Protein AF-U2E607-F1 (afdb_monomer)

InterPro domains:
  IPR004360 Glyoxalase/fosfomycin resistance/dioxygenase domain [PF00903] (6-111)
  IPR007362 Protein of unknown function DUF429 [PF04250] (130-341)
  IPR029068 Glyoxalase/Bleomycin resistance protein/Dihydroxybiphenyl dioxygenase [G3DSA:3.10.180.10] (4-124)
  IPR029068 Glyoxalase/Bleomycin resistance protein/Dihydroxybiphenyl dioxygenase [SSF54593] (1-116)
  IPR037523 Vicinal oxygen chelate (VOC), core domain [PS51819] (5-114)

Organism: NCBI:txid1033802

Mean predicted aligned error: 8.92 Å

Sequence (353 aa):
MSIRQISAVTLFVTDMARSCAFYQGLGFELKFGGEDAGFSSFYAGESFVNLSAGDKARPGGGLTIFHVDDVDAQHARALAAGLKPDFAPADAPWDERYFHIRDPDGYTLSFATPLAEYRRHKRRLRECIGIDGCPGGWVAVSHEGAFVERDLSALLNRLAPAVVAIDMPIGLADEQQTRACDHAARQLLAGRRATSVFPTPVRAALLGRNHSEASAINAEYCGKRLSAQTYNLLPKIRELDDLLRRSAYWQARLHETHPEVSFAAMNAGEALTDPKHSATGHARRRELIAAHFGRDAFANARTLVSRQQANDDDIADAFACLFTAERIANDEHVTLPDAPEYDSEDLPMRIVY

Solvent-accessible surface area (backbone atoms only — not comparable to full-atom values): 18679 Å² total; per-residue (Å²): 141,79,92,86,75,76,63,63,50,80,45,47,28,69,45,39,45,66,44,47,52,50,45,43,39,67,66,41,49,80,74,44,69,47,48,90,36,66,46,28,34,24,53,51,84,97,25,32,47,30,42,34,53,41,100,65,46,72,51,86,70,81,80,47,76,43,83,42,97,48,43,63,62,51,50,51,41,25,49,75,58,71,48,69,60,77,50,78,70,43,77,44,99,82,48,28,32,30,35,40,31,58,48,100,55,52,44,54,37,34,40,27,29,68,30,70,66,55,49,49,50,56,49,50,48,58,28,17,27,1,27,20,72,30,84,41,27,34,33,38,27,40,84,90,40,38,50,74,29,66,44,67,68,59,43,47,66,74,65,62,56,69,30,33,14,27,57,49,83,38,44,44,38,71,51,50,41,74,50,68,16,58,52,46,51,25,62,69,42,30,84,87,48,25,71,71,64,67,77,52,66,22,49,68,24,64,72,38,92,46,65,70,52,17,20,48,45,24,25,71,52,47,74,43,70,62,49,73,70,59,50,71,41,38,69,57,41,47,53,53,49,57,50,39,75,74,25,72,75,46,54,77,29,57,38,24,27,46,38,67,59,24,48,7,52,74,50,81,63,44,50,72,85,56,54,74,88,38,75,67,21,46,49,52,53,49,50,51,48,20,71,74,69,34,83,56,42,67,60,55,28,51,76,65,44,53,72,77,38,34,52,73,62,37,53,51,38,3,45,25,14,25,53,26,14,39,26,53,71,66,74,68,45,46,52,25,41,84,77,58,52,62,30,95,77,73,31,58,29,37,35,39,56

Radius of gyration: 27.82 Å; Cα contacts (8 Å, |Δi|>4): 696; chains: 1; bounding box: 70×34×72 Å

Secondary structure (DSSP, 8-state):
-------EEEEEES-HHHHHHHHHHTTPPEEE--TT-SEEEEEETTEEEEEEE-S-----S--EEEE-S-HHHHHHHHHHTT--BSS--EE-TTSEEEEEEE-TT--EEEEEEE-HHHHHHHHHHHTEEEEEEETTEEEEEETTEEEEESSHHHHHHHH--SEEEESS--S--SS-SS-HHHHHHHHHH-TTTGGGSPPPPPGGGGG-SSHHHHHHHHHHHHS-PPPHHHHHHHHHHHHHHHHHHH-HHHHTTEEE--HHHHHHHHTTTPPP-S-TTSHHHHHHHHHHHHHHH-TTHHHHHHHHS-TTT--HHHHHHHHHHHHHHHHHHTT---EEEEEEEE-TTS-EEEEE-

Nearest PDB structures (foldseek):
  2i7r-assembly1_B  TM=8.400E-01  e=3.696E-08  Streptococcus pneumoniae
  3itw-assembly1_A-2  TM=7.874E-01  e=7.557E-08  Micromonospora sp. ML1
  4hc5-assembly2_C  TM=8.012E-01  e=2.345E-07  Sphaerobacter thermophilus DSM 20745
  3itw-assembly1_B-2  TM=7.511E-01  e=2.397E-06  Micromonospora sp. ML1
  2pjs-assembly1_B  TM=6.107E-01  e=4.447E-05  Agrobacterium fabrum str. C58

pLDDT: mean 93.57, std 6.72, range [49.5, 98.81]

Structure (mmCIF, N/CA/C/O backbone):
data_AF-U2E607-F1
#
_entry.id   AF-U2E607-F1
#
loop_
_atom_site.group_PDB
_atom_site.id
_atom_site.type_symbol
_atom_site.label_atom_id
_atom_site.label_alt_id
_atom_site.label_comp_id
_atom_site.label_asym_id
_atom_site.label_entity_id
_atom_site.label_seq_id
_atom_site.pdbx_PDB_ins_code
_atom_site.Cartn_x
_atom_site.Cartn_y
_atom_site.Cartn_z
_atom_site.occupancy
_atom_site.B_iso_or_equiv
_atom_site.auth_seq_id
_atom_site.auth_comp_id
_atom_site.auth_asym_id
_atom_site.auth_atom_id
_atom_site.pdbx_PDB_model_num
ATOM 1 N N . MET A 1 1 ? 26.824 13.895 -1.711 1.00 49.50 1 MET A N 1
ATOM 2 C CA . MET A 1 1 ? 26.552 13.831 -3.164 1.00 49.50 1 MET A CA 1
ATOM 3 C C . MET A 1 1 ? 25.874 12.500 -3.434 1.00 49.50 1 MET A C 1
ATOM 5 O O . MET A 1 1 ? 26.400 11.498 -2.971 1.00 49.50 1 MET A O 1
ATOM 9 N N . SER A 1 2 ? 24.705 12.484 -4.080 1.00 74.62 2 SER A N 1
ATOM 10 C CA . SER A 1 2 ? 23.986 11.248 -4.425 1.00 74.62 2 SER A CA 1
ATOM 11 C C . SER A 1 2 ? 24.008 11.022 -5.934 1.00 74.62 2 SER A C 1
ATOM 13 O O . SER A 1 2 ? 23.842 11.961 -6.714 1.00 74.62 2 SER A O 1
ATOM 15 N N . ILE A 1 3 ? 24.228 9.772 -6.338 1.00 79.00 3 ILE A N 1
ATOM 16 C CA . ILE A 1 3 ? 24.013 9.325 -7.716 1.00 79.00 3 ILE A CA 1
ATOM 17 C C . ILE A 1 3 ? 22.503 9.363 -7.964 1.00 79.00 3 ILE A C 1
ATOM 19 O O . ILE A 1 3 ? 21.743 8.870 -7.134 1.00 79.00 3 ILE A O 1
ATOM 23 N N . ARG A 1 4 ? 22.066 9.982 -9.066 1.00 80.00 4 ARG A N 1
ATOM 24 C CA . ARG A 1 4 ? 20.634 10.174 -9.361 1.00 80.00 4 ARG A CA 1
ATOM 25 C C . ARG A 1 4 ? 20.106 9.252 -10.452 1.00 80.00 4 ARG A C 1
ATOM 27 O O . ARG A 1 4 ? 18.967 8.824 -10.361 1.00 80.00 4 ARG A O 1
ATOM 34 N N . GLN A 1 5 ? 20.915 8.983 -11.476 1.00 90.00 5 GLN A N 1
ATOM 35 C CA . GLN A 1 5 ? 20.512 8.210 -12.650 1.00 90.00 5 GLN A CA 1
ATOM 36 C C . GLN A 1 5 ? 21.715 7.839 -13.523 1.00 90.00 5 GLN A C 1
ATOM 38 O O . GLN A 1 5 ? 22.803 8.402 -13.368 1.00 90.00 5 GLN A O 1
ATOM 43 N N . ILE A 1 6 ? 21.487 6.942 -14.483 1.00 91.69 6 ILE A N 1
ATOM 44 C CA . ILE A 1 6 ? 22.402 6.683 -15.598 1.00 91.69 6 ILE A CA 1
ATOM 45 C C . ILE A 1 6 ? 22.135 7.733 -16.681 1.00 91.69 6 ILE A C 1
ATOM 47 O O . ILE A 1 6 ? 21.066 7.761 -17.283 1.00 91.69 6 ILE A O 1
ATOM 51 N N . SER A 1 7 ? 23.109 8.606 -16.944 1.00 94.25 7 SER A N 1
ATOM 52 C CA . SER A 1 7 ? 22.963 9.618 -17.999 1.00 94.25 7 SER A CA 1
ATOM 53 C C . SER A 1 7 ? 23.149 9.031 -19.398 1.00 94.25 7 SER A C 1
ATOM 55 O O . SER A 1 7 ? 22.443 9.428 -20.322 1.00 94.25 7 SER A O 1
ATOM 57 N N . ALA A 1 8 ? 24.102 8.117 -19.568 1.00 95.44 8 ALA A N 1
ATOM 58 C CA . ALA A 1 8 ? 24.375 7.502 -20.855 1.00 95.44 8 ALA A CA 1
ATOM 59 C C . ALA A 1 8 ? 25.095 6.161 -20.704 1.00 95.44 8 ALA A C 1
ATOM 61 O O . ALA A 1 8 ? 25.817 5.942 -19.728 1.00 95.44 8 ALA A O 1
ATOM 62 N N . VAL A 1 9 ? 24.949 5.315 -21.721 1.00 94.50 9 VAL A N 1
ATOM 63 C CA . VAL A 1 9 ? 25.834 4.177 -21.983 1.00 94.50 9 VAL A CA 1
ATOM 64 C C . VAL A 1 9 ? 26.699 4.509 -23.196 1.00 94.50 9 VAL A C 1
ATOM 66 O O . VAL A 1 9 ? 26.197 5.069 -24.166 1.00 94.50 9 VAL A O 1
ATOM 69 N N . THR A 1 10 ? 27.994 4.193 -23.149 1.00 94.88 10 THR A N 1
ATOM 70 C CA . THR A 1 10 ? 28.911 4.431 -24.275 1.00 94.88 10 THR A CA 1
ATOM 71 C C . THR A 1 10 ? 29.458 3.111 -24.797 1.00 94.88 10 THR A C 1
ATOM 73 O O . THR A 1 10 ? 30.061 2.347 -24.042 1.00 94.88 10 THR A O 1
ATOM 76 N N . LEU A 1 11 ? 29.261 2.870 -26.091 1.00 94.81 11 LEU A N 1
ATOM 77 C CA . LEU A 1 11 ? 29.663 1.670 -26.815 1.00 94.81 11 LEU A CA 1
ATOM 78 C C . LEU A 1 11 ? 30.801 2.023 -27.778 1.00 94.81 11 LEU A C 1
ATOM 80 O O . LEU A 1 11 ? 30.735 3.021 -28.498 1.00 94.81 11 LEU A O 1
ATOM 84 N N . PHE A 1 12 ? 31.872 1.230 -27.755 1.00 94.44 12 PHE A N 1
ATOM 85 C CA . PHE A 1 12 ? 33.037 1.448 -28.610 1.00 94.44 12 PHE A CA 1
ATOM 86 C C . PHE A 1 12 ? 32.873 0.646 -29.892 1.00 94.44 12 PHE A C 1
ATOM 88 O O . PHE A 1 12 ? 32.847 -0.582 -29.841 1.00 94.44 12 PHE A O 1
ATOM 95 N N . VAL A 1 13 ? 32.782 1.337 -31.022 1.00 95.75 13 VAL A N 1
ATOM 96 C CA . VAL A 1 13 ? 32.447 0.733 -32.316 1.00 95.75 13 VAL A CA 1
ATOM 97 C C . VAL A 1 13 ? 33.615 0.852 -33.284 1.00 95.75 13 VAL A C 1
ATOM 99 O O . VAL A 1 13 ? 34.309 1.872 -33.299 1.00 95.75 13 VAL A O 1
ATOM 102 N N . THR A 1 14 ? 33.843 -0.180 -34.099 1.00 96.38 14 THR A N 1
ATOM 103 C CA . THR A 1 14 ? 34.924 -0.152 -35.101 1.00 96.38 14 THR A CA 1
ATOM 104 C C . THR A 1 14 ? 34.531 0.574 -36.383 1.00 96.38 14 THR A C 1
ATOM 106 O O . THR A 1 14 ? 35.396 0.935 -37.172 1.00 96.38 14 THR A O 1
ATOM 109 N N . ASP A 1 15 ? 33.230 0.752 -36.613 1.00 96.81 15 ASP A N 1
ATOM 110 C CA . ASP A 1 15 ? 32.682 1.387 -37.811 1.00 96.81 15 ASP A CA 1
ATOM 111 C C . ASP A 1 15 ? 31.470 2.241 -37.419 1.00 96.81 15 ASP A C 1
ATOM 113 O O . ASP A 1 15 ? 30.425 1.714 -37.014 1.00 96.81 15 ASP A O 1
ATOM 117 N N . MET A 1 16 ? 31.632 3.566 -37.487 1.00 97.44 16 MET A N 1
ATOM 118 C CA . MET A 1 16 ? 30.597 4.510 -37.067 1.00 97.44 16 MET A CA 1
ATOM 119 C C . MET A 1 16 ? 29.395 4.486 -38.012 1.00 97.44 16 MET A C 1
ATOM 121 O O . MET A 1 16 ? 28.268 4.425 -37.529 1.00 97.44 16 MET A O 1
ATOM 125 N N . ALA A 1 17 ? 29.604 4.459 -39.329 1.00 97.81 17 ALA A N 1
ATOM 126 C CA . ALA A 1 17 ? 28.520 4.459 -40.308 1.00 97.81 17 ALA A CA 1
ATOM 127 C C . ALA A 1 17 ? 27.640 3.208 -40.174 1.00 97.81 17 ALA A C 1
ATOM 129 O O . ALA A 1 17 ? 26.417 3.302 -40.047 1.00 97.81 17 ALA A O 1
ATOM 130 N N . ARG A 1 18 ? 28.268 2.026 -40.088 1.00 97.56 18 ARG A N 1
ATOM 131 C CA . ARG A 1 18 ? 27.575 0.748 -39.858 1.00 97.56 18 ARG A CA 1
ATOM 132 C C . ARG A 1 18 ? 26.780 0.756 -38.554 1.00 97.56 18 ARG A C 1
ATOM 134 O O . ARG A 1 18 ? 25.676 0.217 -38.497 1.00 97.56 18 ARG A O 1
ATOM 141 N N . SER A 1 19 ? 27.342 1.356 -37.508 1.00 97.94 19 SER A N 1
ATOM 142 C CA . SER A 1 19 ? 26.690 1.433 -36.203 1.00 97.94 19 SER A CA 1
ATOM 143 C C . SER A 1 19 ? 25.528 2.423 -36.221 1.00 97.94 19 SER A C 1
ATOM 145 O O . SER A 1 19 ? 24.429 2.064 -35.814 1.00 97.94 19 SER A O 1
ATOM 147 N N . CYS A 1 20 ? 25.709 3.631 -36.757 1.00 98.19 20 CYS A N 1
ATOM 148 C CA . CYS A 1 20 ? 24.635 4.609 -36.919 1.00 98.19 20 CYS A CA 1
ATOM 149 C C . CYS A 1 20 ? 23.443 4.015 -37.680 1.00 98.19 20 CYS A C 1
ATOM 151 O O . CYS A 1 20 ? 22.323 4.079 -37.171 1.00 98.19 20 CYS A O 1
ATOM 153 N N . ALA A 1 21 ? 23.690 3.338 -38.807 1.00 98.06 21 ALA A N 1
ATOM 154 C CA . ALA A 1 21 ? 22.648 2.653 -39.567 1.00 98.06 21 ALA A CA 1
ATOM 155 C C . ALA A 1 21 ? 21.915 1.583 -38.735 1.00 98.06 21 ALA A C 1
ATOM 157 O O . ALA A 1 21 ? 20.690 1.474 -38.803 1.00 98.06 21 ALA A O 1
ATOM 158 N N . PHE A 1 22 ? 22.639 0.821 -37.907 1.00 98.44 22 PHE A N 1
ATOM 159 C CA . PHE A 1 22 ? 22.045 -0.169 -37.007 1.00 98.44 22 PHE A CA 1
ATOM 160 C C . PHE A 1 22 ? 21.119 0.472 -35.960 1.00 98.44 22 PHE A C 1
ATOM 162 O O . PHE A 1 22 ? 19.960 0.072 -35.838 1.00 98.44 22 PHE A O 1
ATOM 169 N N . TYR A 1 23 ? 21.595 1.482 -35.222 1.00 98.19 23 TYR A N 1
ATOM 170 C CA . TYR A 1 23 ? 20.801 2.126 -34.167 1.00 98.19 23 TYR A CA 1
ATOM 171 C C . TYR A 1 23 ? 19.600 2.887 -34.754 1.00 98.19 23 TYR A C 1
ATOM 173 O O . TYR A 1 23 ? 18.491 2.775 -34.231 1.00 98.19 23 TYR A O 1
ATOM 181 N N . GLN A 1 24 ? 19.763 3.569 -35.891 1.00 98.06 24 GLN A N 1
ATOM 182 C CA . GLN A 1 24 ? 18.643 4.203 -36.600 1.00 98.06 24 GLN A CA 1
ATOM 183 C C . GLN A 1 24 ? 17.642 3.176 -37.144 1.00 98.06 24 GLN A C 1
ATOM 185 O O . GLN A 1 24 ? 16.437 3.411 -37.081 1.00 98.06 24 GLN A O 1
ATOM 190 N N . GLY A 1 25 ? 18.107 2.013 -37.612 1.00 97.12 25 GLY A N 1
ATOM 191 C CA . GLY A 1 25 ? 17.246 0.900 -38.029 1.00 97.12 25 GLY A CA 1
ATOM 192 C C . GLY A 1 25 ? 16.395 0.335 -36.886 1.00 97.12 25 GLY A C 1
ATOM 193 O O . GLY A 1 25 ? 15.261 -0.089 -37.101 1.00 97.12 25 GLY A O 1
ATOM 194 N N . LEU A 1 26 ? 16.897 0.410 -35.651 1.00 97.31 26 LEU A N 1
ATOM 195 C CA . LEU A 1 26 ? 16.134 0.125 -34.433 1.00 97.31 26 LEU A CA 1
ATOM 196 C C . LEU A 1 26 ? 15.225 1.289 -33.999 1.00 97.31 26 LEU A C 1
ATOM 198 O O . LEU A 1 26 ? 14.482 1.148 -33.034 1.00 97.31 26 LEU A O 1
ATOM 202 N N . GLY A 1 27 ? 15.226 2.417 -34.707 1.00 96.81 27 GLY A N 1
ATOM 203 C CA . GLY A 1 27 ? 14.385 3.575 -34.405 1.00 96.81 27 GLY A CA 1
ATOM 204 C C . GLY A 1 27 ? 14.969 4.535 -33.369 1.00 96.81 27 GLY A C 1
ATOM 205 O O . GLY A 1 27 ? 14.240 5.394 -32.884 1.00 96.81 27 GLY A O 1
ATOM 206 N N . PHE A 1 28 ? 16.257 4.422 -33.025 1.00 97.44 28 PHE A N 1
ATOM 207 C CA . PHE A 1 28 ? 16.916 5.438 -32.208 1.00 97.44 28 PHE A CA 1
ATOM 208 C C . PHE A 1 28 ? 17.077 6.746 -32.990 1.00 97.44 28 PHE A C 1
ATOM 210 O O . PHE A 1 28 ? 17.574 6.761 -34.119 1.00 97.44 28 PHE A O 1
ATOM 217 N N . GLU A 1 29 ? 16.724 7.863 -32.358 1.00 97.44 29 GLU A N 1
ATOM 218 C CA . GLU A 1 29 ? 16.873 9.194 -32.944 1.00 97.44 29 GLU A CA 1
ATOM 219 C C . GLU A 1 29 ? 18.262 9.769 -32.657 1.00 97.44 29 GLU A C 1
ATOM 221 O O . GLU A 1 29 ? 18.711 9.812 -31.507 1.00 97.44 29 GLU A O 1
ATOM 226 N N . LEU A 1 30 ? 18.956 10.219 -33.706 1.00 97.81 30 LEU A N 1
ATOM 227 C CA . LEU A 1 30 ? 20.277 10.833 -33.590 1.00 97.81 30 LEU A CA 1
ATOM 228 C C . LEU A 1 30 ? 20.154 12.218 -32.942 1.00 97.81 30 LEU A C 1
ATOM 230 O O . LEU A 1 30 ? 19.458 13.096 -33.443 1.00 97.81 30 LEU A O 1
ATOM 234 N N . LYS A 1 31 ? 20.888 12.427 -31.852 1.00 97.31 31 LYS A N 1
ATOM 235 C CA . LYS A 1 31 ? 20.992 13.712 -31.155 1.00 97.31 31 LYS A CA 1
ATOM 236 C C . LYS A 1 31 ? 22.178 14.541 -31.637 1.00 97.31 31 LYS A C 1
ATOM 238 O O . LYS A 1 31 ? 22.087 15.761 -31.744 1.00 97.31 31 LYS A O 1
ATOM 243 N N . PHE A 1 32 ? 23.326 13.895 -31.816 1.00 96.56 32 PHE A N 1
ATOM 244 C CA . PHE A 1 32 ? 24.601 14.559 -32.077 1.00 96.56 32 PHE A CA 1
ATOM 245 C C . PHE A 1 32 ? 25.553 13.615 -32.815 1.00 96.56 32 PHE A C 1
ATOM 247 O O . PHE A 1 32 ? 25.503 12.407 -32.593 1.00 96.56 32 PHE A O 1
ATOM 254 N N . GLY A 1 33 ? 26.445 14.167 -33.639 1.00 97.19 33 GLY A N 1
ATOM 255 C CA . GLY A 1 33 ? 27.395 13.395 -34.439 1.00 97.19 33 GLY A CA 1
ATOM 256 C C . GLY A 1 33 ? 26.772 12.902 -35.743 1.00 97.19 33 GLY A C 1
ATOM 257 O O . GLY A 1 33 ? 26.042 13.641 -36.400 1.00 97.19 33 GLY A O 1
ATOM 258 N N . GLY A 1 34 ? 27.084 11.669 -36.122 1.00 95.00 34 GLY A N 1
ATOM 259 C CA . GLY A 1 34 ? 26.655 11.046 -37.369 1.00 95.00 34 GLY A CA 1
ATOM 260 C C . GLY A 1 34 ? 27.667 10.013 -37.858 1.00 95.00 34 GLY A C 1
ATOM 261 O O . GLY A 1 34 ? 28.631 9.692 -37.165 1.00 95.00 34 GLY A O 1
ATOM 262 N N . GLU A 1 35 ? 27.445 9.506 -39.064 1.00 97.00 35 GLU A N 1
ATOM 263 C CA . GLU A 1 35 ? 28.211 8.402 -39.659 1.00 97.00 35 GLU A CA 1
ATOM 264 C C . GLU A 1 35 ? 29.713 8.705 -39.808 1.00 97.00 35 GLU A C 1
ATOM 266 O O . GLU A 1 35 ? 30.535 7.811 -39.628 1.00 97.00 35 GLU A O 1
ATOM 271 N N . ASP A 1 36 ? 30.072 9.971 -40.043 1.00 95.06 36 ASP A N 1
ATOM 272 C CA . ASP A 1 36 ? 31.458 10.422 -40.239 1.00 95.06 36 ASP A CA 1
ATOM 273 C C . ASP A 1 36 ? 32.126 10.952 -38.953 1.00 95.06 36 ASP A C 1
ATOM 275 O O . ASP A 1 36 ? 33.252 11.459 -38.979 1.00 95.06 36 ASP A O 1
ATOM 279 N N . ALA A 1 37 ? 31.433 10.898 -37.810 1.00 94.50 37 ALA A N 1
ATOM 280 C CA . ALA A 1 37 ? 31.922 11.465 -36.558 1.00 94.50 37 ALA A CA 1
ATOM 281 C C . ALA A 1 37 ? 32.754 10.460 -35.744 1.00 94.50 37 ALA A C 1
ATOM 283 O O . ALA A 1 37 ? 32.469 9.268 -35.692 1.00 94.50 37 ALA A O 1
ATOM 284 N N . GLY A 1 38 ? 33.742 10.958 -34.992 1.00 96.00 38 GLY A N 1
ATOM 285 C CA . GLY A 1 38 ? 34.444 10.141 -33.989 1.00 96.00 38 GLY A CA 1
ATOM 286 C C . GLY A 1 38 ? 33.575 9.789 -32.771 1.00 96.00 38 GLY A C 1
ATOM 287 O O . GLY A 1 38 ? 33.916 8.893 -31.998 1.00 96.00 38 GLY A O 1
ATOM 288 N N . PHE A 1 39 ? 32.453 10.491 -32.594 1.00 97.81 39 PHE A N 1
ATOM 289 C CA . PHE A 1 39 ? 31.511 10.299 -31.500 1.00 97.81 39 PHE A CA 1
ATOM 290 C C . PHE A 1 39 ? 30.097 10.692 -31.936 1.00 97.81 39 PHE A C 1
ATOM 292 O O . PHE A 1 39 ? 29.900 11.787 -32.468 1.00 97.81 39 PHE A O 1
ATOM 299 N N . SER A 1 40 ? 29.127 9.827 -31.652 1.00 98.19 40 SER A N 1
ATOM 300 C CA . SER A 1 40 ? 27.712 10.027 -31.979 1.00 98.19 40 SER A CA 1
ATOM 301 C C . SER A 1 40 ? 26.835 9.692 -30.778 1.00 98.19 40 SER A C 1
ATOM 303 O O . SER A 1 40 ? 27.151 8.788 -30.012 1.00 98.19 40 SER A O 1
ATOM 305 N N . SER A 1 41 ? 25.724 10.401 -30.604 1.00 98.38 41 SER A N 1
ATOM 306 C CA . SER A 1 41 ? 24.780 10.184 -29.504 1.00 98.38 41 SER A CA 1
ATOM 307 C C . SER A 1 41 ? 2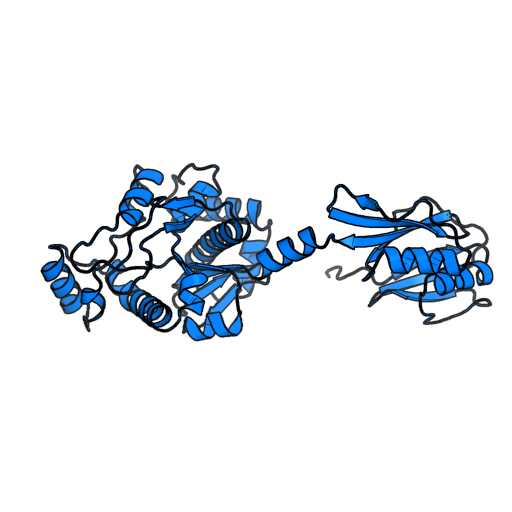3.367 10.021 -30.030 1.00 98.38 41 SER A C 1
ATOM 309 O O . SER A 1 41 ? 22.915 10.820 -30.848 1.00 98.38 41 SER A O 1
ATOM 311 N N . PHE A 1 42 ? 22.649 9.053 -29.476 1.00 98.56 42 PHE A N 1
ATOM 312 C CA . PHE A 1 42 ? 21.243 8.781 -29.738 1.00 98.56 42 PHE A CA 1
ATOM 313 C C . PHE A 1 42 ? 20.396 8.986 -28.483 1.00 98.56 42 PHE A C 1
ATOM 315 O O . PHE A 1 42 ? 20.872 8.761 -27.367 1.00 98.56 42 PHE A O 1
ATOM 322 N N . TYR A 1 43 ? 19.141 9.392 -28.663 1.00 97.81 43 TYR A N 1
ATOM 323 C CA . TYR A 1 43 ? 18.165 9.495 -27.579 1.00 97.81 43 TYR A CA 1
ATOM 324 C C . TYR A 1 43 ? 17.679 8.120 -27.113 1.00 97.81 43 TYR A C 1
ATOM 326 O O . TYR A 1 43 ? 17.327 7.276 -27.929 1.00 97.81 43 TYR A O 1
ATOM 334 N N . ALA A 1 44 ? 17.594 7.927 -25.797 1.00 94.38 44 ALA A N 1
ATOM 335 C CA . ALA A 1 44 ? 16.951 6.786 -25.151 1.00 94.38 44 ALA A CA 1
ATOM 336 C C . ALA A 1 44 ? 16.098 7.301 -23.980 1.00 94.38 44 ALA A C 1
ATOM 338 O O . ALA A 1 44 ? 16.516 7.267 -22.820 1.00 94.38 44 ALA A O 1
ATOM 339 N N . GLY A 1 45 ? 14.930 7.868 -24.297 1.00 90.75 45 GLY A N 1
ATOM 340 C CA . GLY A 1 45 ? 14.160 8.663 -23.339 1.00 90.75 45 GLY A CA 1
ATOM 341 C C . GLY A 1 45 ? 14.968 9.878 -22.871 1.00 90.75 45 GLY A C 1
ATOM 342 O O . GLY A 1 45 ? 15.457 10.656 -23.690 1.00 90.75 45 GLY A O 1
ATOM 343 N N . GLU A 1 46 ? 15.140 10.025 -21.556 1.00 91.62 46 GLU A N 1
ATOM 344 C CA . GLU A 1 46 ? 15.970 11.086 -20.958 1.00 91.62 46 GLU A CA 1
ATOM 345 C C . GLU A 1 46 ? 17.479 10.761 -20.948 1.00 91.62 46 GLU A C 1
ATOM 347 O O . GLU A 1 46 ? 18.304 11.648 -20.706 1.00 91.62 46 GLU A O 1
ATOM 352 N N . SER A 1 47 ? 17.852 9.507 -21.227 1.00 95.50 47 SER A N 1
ATOM 353 C CA . SER A 1 47 ? 19.239 9.030 -21.289 1.00 95.50 47 SER A CA 1
ATOM 354 C C . SER A 1 47 ? 19.763 8.988 -22.732 1.00 95.50 47 SER A C 1
ATOM 356 O O . SER A 1 47 ? 19.040 9.263 -23.693 1.00 95.50 47 SER A O 1
ATOM 358 N N . PHE A 1 48 ? 21.043 8.630 -22.902 1.00 97.56 48 PHE A N 1
ATOM 359 C CA . PHE A 1 48 ? 21.685 8.540 -24.219 1.00 97.56 48 PHE A CA 1
ATOM 360 C C . PHE A 1 48 ? 22.393 7.204 -24.463 1.00 97.56 48 PHE A C 1
ATOM 362 O O . PHE A 1 48 ? 23.012 6.635 -23.560 1.00 97.56 48 PHE A O 1
ATOM 369 N N . VAL A 1 49 ? 22.368 6.751 -25.717 1.00 97.50 49 VAL A N 1
ATOM 370 C CA . VAL A 1 49 ? 23.295 5.733 -26.230 1.00 97.50 49 VAL A CA 1
ATOM 371 C C . VAL A 1 49 ? 24.367 6.454 -27.027 1.00 97.50 49 VAL A C 1
ATOM 373 O O . VAL A 1 49 ? 24.080 7.087 -28.040 1.00 97.50 49 VAL A O 1
ATOM 376 N N . ASN A 1 50 ? 25.604 6.385 -26.556 1.00 97.88 50 ASN A N 1
ATOM 377 C CA . ASN A 1 50 ? 26.745 6.996 -27.212 1.00 97.88 50 ASN A CA 1
ATOM 378 C C . ASN A 1 50 ? 27.540 5.941 -27.966 1.00 97.88 50 ASN A C 1
ATOM 380 O O . ASN A 1 50 ? 27.833 4.873 -27.431 1.00 97.88 50 ASN A O 1
ATOM 384 N N . LEU A 1 51 ? 27.962 6.287 -29.171 1.00 97.25 51 LEU A N 1
ATOM 385 C CA . LEU A 1 51 ? 28.913 5.536 -29.964 1.00 97.25 51 LEU A CA 1
ATOM 386 C C . LEU A 1 51 ? 30.226 6.305 -29.968 1.00 97.25 51 LEU A C 1
ATOM 388 O O . LEU A 1 51 ? 30.250 7.500 -30.262 1.00 97.25 51 LEU A O 1
ATOM 392 N N . SER A 1 52 ? 31.316 5.620 -29.650 1.00 96.44 52 SER A N 1
ATOM 393 C CA . SER A 1 52 ? 32.666 6.168 -29.739 1.00 96.44 52 SER A CA 1
ATOM 394 C C . SER A 1 52 ? 33.459 5.334 -30.728 1.00 96.44 52 SER A C 1
ATOM 396 O O . SER A 1 52 ? 33.637 4.134 -30.515 1.00 96.44 52 SER A O 1
ATOM 398 N N . ALA A 1 53 ? 33.960 5.966 -31.787 1.00 93.75 53 ALA A N 1
ATOM 399 C CA . ALA A 1 53 ? 34.817 5.288 -32.747 1.00 93.75 53 ALA A CA 1
ATOM 400 C C . ALA A 1 53 ? 36.138 4.873 -32.082 1.00 93.75 53 ALA A C 1
ATOM 402 O O . ALA A 1 53 ? 36.711 5.622 -31.284 1.00 93.75 53 ALA A O 1
ATOM 403 N N . GLY A 1 54 ? 36.628 3.682 -32.411 1.00 88.38 54 GLY A N 1
ATOM 404 C CA . GLY A 1 54 ? 37.940 3.220 -31.974 1.00 88.38 54 GLY A CA 1
ATOM 405 C C . GLY A 1 54 ? 38.384 1.951 -32.691 1.00 88.38 54 GLY A C 1
ATOM 406 O O . GLY A 1 54 ? 37.579 1.231 -33.270 1.00 88.38 54 GLY A O 1
ATOM 407 N N . ASP A 1 55 ? 39.677 1.642 -32.597 1.00 82.50 55 ASP A N 1
ATOM 408 C CA . ASP A 1 55 ? 40.293 0.532 -33.343 1.00 82.50 55 ASP A CA 1
ATOM 409 C C . ASP A 1 55 ? 39.816 -0.860 -32.898 1.00 82.50 55 ASP A C 1
ATOM 411 O O . ASP A 1 55 ? 40.070 -1.863 -33.567 1.00 82.50 55 ASP A O 1
ATOM 415 N N . LYS A 1 56 ? 39.171 -0.957 -31.730 1.00 83.94 56 LYS A N 1
ATOM 416 C CA . LYS A 1 56 ? 38.738 -2.230 -31.158 1.00 83.94 56 LYS A CA 1
ATOM 417 C C . LYS A 1 56 ? 37.470 -2.081 -30.324 1.00 83.94 56 LYS A C 1
ATOM 419 O O . LYS A 1 56 ? 37.498 -1.455 -29.261 1.00 83.94 56 LYS A O 1
ATOM 424 N N . ALA A 1 57 ? 36.411 -2.764 -30.751 1.00 81.88 57 ALA A N 1
ATOM 425 C CA . ALA A 1 57 ? 35.233 -2.998 -29.930 1.00 81.88 57 ALA A CA 1
ATOM 426 C C . ALA A 1 57 ? 35.555 -3.894 -28.729 1.00 81.88 57 ALA A C 1
ATOM 428 O O . ALA A 1 57 ? 36.462 -4.735 -28.757 1.00 81.88 57 ALA A O 1
ATOM 429 N N . ARG A 1 58 ? 34.797 -3.714 -27.649 1.00 81.69 58 ARG A N 1
ATOM 430 C CA . ARG A 1 58 ? 34.938 -4.509 -26.422 1.00 81.69 58 ARG A CA 1
ATOM 431 C C . ARG A 1 58 ? 33.592 -5.129 -26.042 1.00 81.69 58 ARG A C 1
ATOM 433 O O . ARG A 1 58 ? 33.035 -4.744 -25.011 1.00 81.69 58 ARG A O 1
ATOM 440 N N . PRO A 1 59 ? 33.050 -6.043 -26.868 1.00 75.06 59 PRO A N 1
ATOM 441 C CA . PRO A 1 59 ? 31.854 -6.788 -26.499 1.00 75.06 59 PRO A CA 1
ATOM 442 C C . PRO A 1 59 ? 32.155 -7.693 -25.292 1.00 75.06 59 PRO A C 1
ATOM 444 O O . PRO A 1 59 ? 33.293 -8.123 -25.099 1.00 75.06 59 PRO A O 1
ATOM 447 N N . GLY A 1 60 ? 31.142 -7.972 -24.466 1.00 64.75 60 GLY A N 1
ATOM 448 C CA . GLY A 1 60 ? 31.295 -8.742 -23.218 1.00 64.75 60 GLY A CA 1
ATOM 449 C C . GLY A 1 60 ? 31.115 -7.941 -21.920 1.00 64.75 60 GLY A C 1
ATOM 450 O O . GLY A 1 60 ? 31.631 -8.341 -20.879 1.00 64.75 60 GLY A O 1
ATOM 451 N N . GLY A 1 61 ? 30.403 -6.810 -21.977 1.00 71.19 61 GLY A N 1
ATOM 452 C CA . GLY A 1 61 ? 29.950 -6.049 -20.805 1.00 71.19 61 GLY A CA 1
ATOM 453 C C . GLY A 1 61 ? 28.558 -6.467 -20.306 1.00 71.19 61 GLY A C 1
ATOM 454 O O . GLY A 1 61 ? 28.029 -7.504 -20.697 1.00 71.19 61 GLY A O 1
ATOM 455 N N . GLY A 1 62 ? 27.960 -5.641 -19.441 1.00 79.50 62 GLY A N 1
ATOM 456 C CA . GLY A 1 62 ? 26.579 -5.831 -18.983 1.00 79.50 62 GLY A CA 1
ATOM 457 C C . GLY A 1 62 ? 25.554 -5.678 -20.113 1.00 79.50 62 GLY A C 1
ATOM 458 O O . GLY A 1 62 ? 25.797 -4.969 -21.089 1.00 79.50 62 GLY A O 1
ATOM 459 N N . LEU A 1 63 ? 24.406 -6.343 -19.967 1.00 90.69 63 LEU A N 1
ATOM 460 C CA . LEU A 1 63 ? 23.276 -6.237 -20.890 1.00 90.69 63 LEU A CA 1
ATOM 461 C C . LEU A 1 63 ? 22.652 -4.838 -20.805 1.00 90.69 63 LEU A C 1
ATOM 463 O O . LEU A 1 63 ? 22.254 -4.407 -19.722 1.00 90.69 63 LEU A O 1
ATOM 467 N N . THR A 1 64 ? 22.526 -4.154 -21.943 1.00 93.56 64 THR A N 1
ATOM 468 C CA . THR A 1 64 ? 21.796 -2.882 -22.017 1.00 93.56 64 THR A CA 1
ATOM 469 C C . THR A 1 64 ? 20.336 -3.169 -22.351 1.00 93.56 64 THR A C 1
ATOM 471 O O . THR A 1 64 ? 20.045 -3.682 -23.431 1.00 93.56 64 THR A O 1
ATOM 474 N N . ILE A 1 65 ? 19.425 -2.858 -21.429 1.00 95.31 65 ILE A N 1
ATOM 475 C CA . ILE A 1 65 ? 17.985 -3.108 -21.576 1.00 95.31 65 ILE A CA 1
ATOM 476 C C . ILE A 1 65 ? 17.267 -1.783 -21.841 1.00 95.31 65 ILE A C 1
ATOM 478 O O . ILE A 1 65 ? 17.435 -0.825 -21.088 1.00 95.31 65 ILE A O 1
ATOM 482 N N . PHE A 1 66 ? 16.450 -1.747 -22.890 1.00 96.12 66 PHE A N 1
ATOM 483 C CA . PHE A 1 66 ? 15.595 -0.624 -23.253 1.00 96.12 66 PHE A CA 1
ATOM 484 C C . PHE A 1 66 ? 14.132 -1.024 -23.097 1.00 96.12 66 PHE A C 1
ATOM 486 O O . PHE A 1 66 ? 13.691 -2.021 -23.674 1.00 96.12 66 PHE A O 1
ATOM 493 N N . HIS A 1 67 ? 13.364 -0.231 -22.348 1.00 94.56 67 HIS A N 1
ATOM 494 C CA . HIS A 1 67 ? 11.915 -0.394 -22.318 1.00 94.56 67 HIS A CA 1
ATOM 495 C C . HIS A 1 67 ? 11.275 0.259 -23.541 1.00 94.56 67 HIS A C 1
ATOM 497 O O . HIS A 1 67 ? 11.560 1.413 -23.854 1.00 94.56 67 HIS A O 1
ATOM 503 N N . VAL A 1 68 ? 10.416 -0.495 -24.225 1.00 95.38 68 VAL A N 1
ATOM 504 C CA . VAL A 1 68 ? 9.634 -0.042 -25.387 1.00 95.38 68 VAL A CA 1
ATOM 505 C C . VAL A 1 68 ? 8.158 -0.302 -25.151 1.00 95.38 68 VAL A C 1
ATOM 507 O O . VAL A 1 68 ? 7.813 -1.227 -24.421 1.00 95.38 68 VAL A O 1
ATOM 510 N N . ASP A 1 69 ? 7.279 0.477 -25.773 1.00 90.88 69 ASP A N 1
ATOM 511 C CA . ASP A 1 69 ? 5.831 0.314 -25.591 1.00 90.88 69 ASP A CA 1
ATOM 512 C C . ASP A 1 69 ? 5.335 -1.054 -26.084 1.00 90.88 69 ASP A C 1
ATOM 514 O O . ASP A 1 69 ? 4.529 -1.701 -25.411 1.00 90.88 69 ASP A O 1
ATOM 518 N N . ASP A 1 70 ? 5.868 -1.510 -27.222 1.00 94.94 70 ASP A N 1
ATOM 519 C CA . ASP A 1 70 ? 5.506 -2.763 -27.882 1.00 94.94 70 ASP A CA 1
ATOM 520 C C . ASP A 1 70 ? 6.762 -3.483 -28.409 1.00 94.94 70 ASP A C 1
ATOM 522 O O . ASP A 1 70 ? 7.458 -3.018 -29.319 1.00 94.94 70 ASP A O 1
ATOM 526 N N . VAL A 1 71 ? 7.056 -4.635 -27.806 1.00 97.75 71 VAL A N 1
ATOM 527 C CA . VAL A 1 71 ? 8.236 -5.461 -28.100 1.00 97.75 71 VAL A CA 1
ATOM 528 C C . VAL A 1 71 ? 8.092 -6.177 -29.441 1.00 97.75 71 VAL A C 1
ATOM 530 O O . VAL A 1 71 ? 9.080 -6.318 -30.162 1.00 97.75 71 VAL A O 1
ATOM 533 N N . ASP A 1 72 ? 6.879 -6.593 -29.809 1.00 97.62 72 ASP A N 1
ATOM 534 C CA . ASP A 1 72 ? 6.610 -7.258 -31.084 1.00 97.62 72 ASP A CA 1
ATOM 535 C C . ASP A 1 72 ? 6.743 -6.279 -32.247 1.00 97.62 72 ASP A C 1
ATOM 537 O O . ASP A 1 72 ? 7.389 -6.592 -33.251 1.00 97.62 72 ASP A O 1
ATOM 541 N N . ALA A 1 73 ? 6.211 -5.063 -32.093 1.00 97.50 73 ALA A N 1
ATOM 542 C CA . ALA A 1 73 ? 6.373 -3.998 -33.077 1.00 97.50 73 ALA A CA 1
ATOM 543 C C . ALA A 1 73 ? 7.847 -3.596 -33.235 1.00 97.50 73 ALA A C 1
ATOM 545 O O . ALA A 1 73 ? 8.328 -3.403 -34.356 1.00 97.50 73 ALA A O 1
ATOM 546 N N . GLN A 1 74 ? 8.591 -3.518 -32.129 1.00 98.31 74 GLN A N 1
ATOM 547 C CA . GLN A 1 74 ? 10.019 -3.211 -32.160 1.00 98.31 74 GLN A CA 1
ATOM 548 C C . GLN A 1 74 ? 10.840 -4.325 -32.831 1.00 98.31 74 GLN A C 1
ATOM 550 O O . GLN A 1 74 ? 11.739 -4.043 -33.626 1.00 98.31 74 GLN A O 1
ATOM 555 N N . HIS A 1 75 ? 10.506 -5.590 -32.576 1.00 98.38 75 HIS A N 1
ATOM 556 C CA . HIS A 1 75 ? 11.112 -6.728 -33.263 1.00 98.38 75 HIS A CA 1
ATOM 557 C C . HIS A 1 75 ? 10.797 -6.718 -34.767 1.00 98.38 75 HIS A C 1
ATOM 559 O O . HIS A 1 75 ? 11.692 -6.898 -35.594 1.00 98.38 75 HIS A O 1
ATOM 565 N N . ALA A 1 76 ? 9.543 -6.449 -35.143 1.00 98.06 76 ALA A N 1
ATOM 566 C CA . ALA A 1 76 ? 9.136 -6.327 -36.541 1.00 98.06 76 ALA A CA 1
ATOM 567 C C . ALA A 1 76 ? 9.872 -5.184 -37.260 1.00 98.06 76 ALA A C 1
ATOM 569 O O . ALA A 1 76 ? 10.315 -5.368 -38.394 1.00 98.06 76 ALA A O 1
ATOM 570 N N . ARG A 1 77 ? 10.077 -4.037 -36.591 1.00 98.12 77 ARG A N 1
ATOM 571 C CA . ARG A 1 77 ? 10.918 -2.939 -37.096 1.00 98.12 77 ARG A CA 1
ATOM 572 C C . ARG A 1 77 ? 12.347 -3.412 -37.362 1.00 98.12 77 ARG A C 1
ATOM 574 O O . ARG A 1 77 ? 12.864 -3.158 -38.447 1.00 98.12 77 ARG A O 1
ATOM 581 N N . ALA A 1 78 ? 12.964 -4.114 -36.411 1.00 97.94 78 ALA A N 1
ATOM 582 C CA . ALA A 1 78 ? 14.327 -4.619 -36.569 1.00 97.94 78 ALA A CA 1
ATOM 583 C C . ALA A 1 78 ? 14.449 -5.543 -37.794 1.00 97.94 78 ALA A C 1
ATOM 585 O O . ALA A 1 78 ? 15.353 -5.371 -38.611 1.00 97.94 78 ALA A O 1
ATOM 586 N N . LEU A 1 79 ? 13.501 -6.471 -37.970 1.00 98.06 79 LEU A N 1
ATOM 587 C CA . LEU A 1 79 ? 13.460 -7.348 -39.143 1.00 98.06 79 LEU A CA 1
ATOM 588 C C . LEU A 1 79 ? 13.250 -6.571 -40.451 1.00 98.06 79 LEU A C 1
ATOM 590 O O . LEU A 1 79 ? 13.922 -6.853 -41.442 1.00 98.06 79 LEU A O 1
ATOM 594 N N . ALA A 1 80 ? 12.354 -5.579 -40.465 1.00 97.88 80 ALA A N 1
ATOM 595 C CA . ALA A 1 80 ? 12.099 -4.741 -41.639 1.00 97.88 80 ALA A CA 1
ATOM 596 C C . ALA A 1 80 ? 13.322 -3.898 -42.042 1.00 97.88 80 ALA A C 1
ATOM 598 O O . ALA A 1 80 ? 13.534 -3.651 -43.228 1.00 97.88 80 ALA A O 1
ATOM 599 N N . ALA A 1 81 ? 14.156 -3.512 -41.073 1.00 97.19 81 ALA A N 1
ATOM 600 C CA . ALA A 1 81 ? 15.443 -2.856 -41.296 1.00 97.19 81 ALA A CA 1
ATOM 601 C C . ALA A 1 81 ? 16.568 -3.830 -41.718 1.00 97.19 81 ALA A C 1
ATOM 603 O O . ALA A 1 81 ? 17.717 -3.420 -41.871 1.00 97.19 81 ALA A O 1
ATOM 604 N N . GLY A 1 82 ? 16.268 -5.123 -41.902 1.00 97.50 82 GLY A N 1
ATOM 605 C CA . GLY A 1 82 ? 17.242 -6.148 -42.287 1.00 97.50 82 GLY A CA 1
ATOM 606 C C . GLY A 1 82 ? 18.163 -6.603 -41.150 1.00 97.50 82 GLY A C 1
ATOM 607 O O . GLY A 1 82 ? 19.166 -7.277 -41.401 1.00 97.50 82 GLY A O 1
ATOM 608 N N . LEU A 1 83 ? 17.842 -6.243 -39.905 1.00 98.00 83 LEU A N 1
ATOM 609 C CA . LEU A 1 83 ? 18.610 -6.621 -38.725 1.00 98.00 83 LEU A CA 1
ATOM 610 C C . LEU A 1 83 ? 18.230 -8.031 -38.253 1.00 98.00 83 LEU A C 1
ATOM 612 O O . LEU A 1 83 ? 17.195 -8.583 -38.631 1.00 98.00 83 LEU A O 1
ATOM 616 N N . LYS A 1 84 ? 19.085 -8.631 -37.418 1.00 96.88 84 LYS A N 1
ATOM 617 C CA . LYS A 1 84 ? 18.948 -10.026 -36.974 1.00 96.88 84 LYS A CA 1
ATOM 618 C C . LYS A 1 84 ? 18.844 -10.120 -35.449 1.00 96.88 84 LYS A C 1
ATOM 620 O O . LYS A 1 84 ? 19.874 -10.263 -34.791 1.00 96.88 84 LYS A O 1
ATOM 625 N N . PRO A 1 85 ? 17.626 -10.036 -34.887 1.00 97.94 85 PRO A N 1
ATOM 626 C CA . PRO A 1 85 ? 17.362 -10.433 -33.507 1.00 97.94 85 PRO A CA 1
ATOM 627 C C . PRO A 1 85 ? 17.880 -11.850 -33.211 1.00 97.94 85 PRO A C 1
ATOM 629 O O . PRO A 1 85 ? 17.840 -12.720 -34.081 1.00 97.94 85 PRO A O 1
ATOM 632 N N . ASP A 1 86 ? 18.352 -12.090 -31.986 1.00 97.00 86 ASP A N 1
ATOM 633 C CA . ASP A 1 86 ? 18.837 -13.404 -31.540 1.00 97.00 86 ASP A CA 1
ATOM 634 C C . ASP A 1 86 ? 17.691 -14.430 -31.437 1.00 97.00 86 ASP A C 1
ATOM 636 O O . ASP A 1 86 ? 17.898 -15.621 -31.672 1.00 97.00 86 ASP A O 1
ATOM 640 N N . PHE A 1 87 ? 16.485 -13.978 -31.079 1.00 97.62 87 PHE A N 1
ATOM 641 C CA . PHE A 1 87 ? 15.264 -14.783 -30.991 1.00 97.62 87 PHE A CA 1
ATOM 642 C C . PHE A 1 87 ? 14.014 -13.902 -31.143 1.00 97.62 87 PHE A C 1
ATOM 644 O O . PHE A 1 87 ? 14.077 -12.686 -30.963 1.00 97.62 87 PHE A O 1
ATOM 651 N N . ALA A 1 88 ? 12.881 -14.524 -31.483 1.00 97.62 88 ALA A N 1
ATOM 652 C CA . ALA A 1 88 ? 11.583 -13.852 -31.540 1.00 97.62 88 ALA A CA 1
ATOM 653 C C . ALA A 1 88 ? 11.092 -13.463 -30.131 1.00 97.62 88 ALA A C 1
ATOM 655 O O . ALA A 1 88 ? 11.441 -14.159 -29.179 1.00 97.62 88 ALA A O 1
ATOM 656 N N . PRO A 1 89 ? 10.257 -12.418 -29.978 1.00 97.94 89 PRO A N 1
ATOM 657 C CA . PRO A 1 89 ? 9.776 -11.970 -28.677 1.00 97.94 89 PRO A CA 1
ATOM 658 C C . PRO A 1 89 ? 9.154 -13.093 -27.849 1.00 97.94 89 PRO A C 1
ATOM 660 O O . PRO A 1 89 ? 8.287 -13.831 -28.325 1.00 97.94 89 PRO A O 1
ATOM 663 N N . ALA A 1 90 ? 9.591 -13.195 -26.599 1.00 96.56 90 ALA A N 1
ATOM 664 C CA . ALA A 1 90 ? 9.144 -14.206 -25.655 1.00 96.56 90 ALA A CA 1
ATOM 665 C C . ALA A 1 90 ? 8.878 -13.584 -24.284 1.00 96.56 90 ALA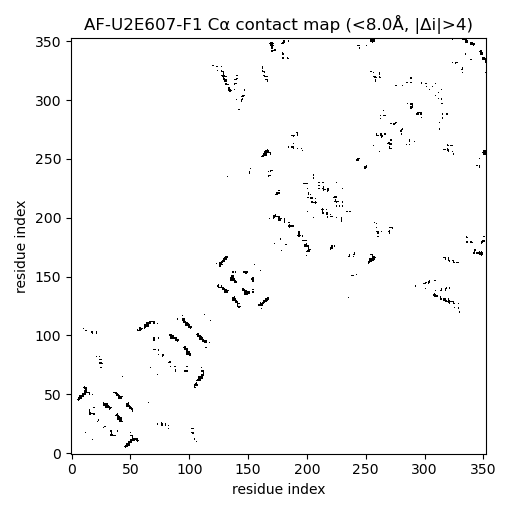 A C 1
ATOM 667 O O . ALA A 1 90 ? 9.436 -12.538 -23.949 1.00 96.56 90 ALA A O 1
ATOM 668 N N . ASP A 1 91 ? 8.039 -14.247 -23.494 1.00 96.12 91 ASP A N 1
ATOM 669 C CA . ASP A 1 91 ? 7.750 -13.843 -22.123 1.00 96.12 91 ASP A CA 1
ATOM 670 C C . ASP A 1 91 ? 8.765 -14.503 -21.184 1.00 96.12 91 ASP A C 1
ATOM 672 O O . ASP A 1 91 ? 9.004 -15.713 -21.233 1.00 96.12 91 ASP A O 1
ATOM 676 N N . ALA A 1 92 ? 9.405 -13.685 -20.360 1.00 89.88 92 ALA A N 1
ATOM 677 C CA . ALA A 1 92 ? 10.443 -14.095 -19.438 1.00 89.88 92 ALA A CA 1
ATOM 678 C C . ALA A 1 92 ? 9.869 -14.518 -18.078 1.00 89.88 92 ALA A C 1
ATOM 680 O O . ALA A 1 92 ? 8.843 -13.989 -17.654 1.00 89.88 92 ALA A O 1
ATOM 681 N N . PRO A 1 93 ? 10.581 -15.366 -17.313 1.00 84.69 93 PRO A N 1
ATOM 682 C CA . PRO A 1 93 ? 10.184 -15.734 -15.950 1.00 84.69 93 PRO A CA 1
ATOM 683 C C . PRO A 1 93 ? 10.281 -14.582 -14.929 1.00 84.69 93 PRO A C 1
ATOM 685 O O . PRO A 1 93 ? 9.974 -14.784 -13.760 1.00 84.69 93 PRO A O 1
ATOM 688 N N . TRP A 1 94 ? 10.738 -13.396 -15.342 1.00 83.44 94 TRP A N 1
ATOM 689 C CA . TRP A 1 94 ? 10.761 -12.163 -14.541 1.00 83.44 94 TRP A CA 1
ATOM 690 C C . TRP A 1 94 ? 9.706 -11.142 -15.004 1.00 83.44 94 TRP A C 1
ATOM 692 O O . TRP A 1 94 ? 9.885 -9.938 -14.829 1.00 83.44 94 TRP A O 1
ATOM 702 N N . ASP A 1 95 ? 8.619 -11.632 -15.603 1.00 89.06 95 ASP A N 1
ATOM 703 C CA . ASP A 1 95 ? 7.428 -10.868 -15.980 1.00 89.06 95 ASP A CA 1
ATOM 704 C C . ASP A 1 95 ? 7.651 -9.742 -17.003 1.00 89.06 95 ASP A C 1
ATOM 706 O O . ASP A 1 95 ? 6.974 -8.708 -16.989 1.00 89.06 95 ASP A O 1
ATOM 710 N N . GLU A 1 96 ? 8.564 -9.953 -17.950 1.00 92.44 96 GLU A N 1
ATOM 711 C CA . GLU A 1 96 ? 8.750 -9.071 -19.103 1.00 92.44 96 GLU A CA 1
ATOM 712 C C . GLU A 1 96 ? 8.626 -9.841 -20.413 1.00 92.44 96 GLU A C 1
ATOM 714 O O . GLU A 1 96 ? 9.164 -10.935 -20.559 1.00 92.44 96 GLU A O 1
ATOM 719 N N . ARG A 1 97 ? 7.971 -9.237 -21.402 1.00 96.75 97 ARG A N 1
ATOM 720 C CA . ARG A 1 97 ? 8.110 -9.643 -22.798 1.00 96.75 97 ARG A CA 1
ATOM 721 C C . ARG A 1 97 ? 9.378 -9.015 -23.350 1.00 96.75 97 ARG A C 1
ATOM 723 O O . ARG A 1 97 ? 9.595 -7.828 -23.119 1.00 96.75 97 ARG A O 1
ATOM 730 N N . TYR A 1 98 ? 10.218 -9.768 -24.053 1.00 98.06 98 TYR A N 1
ATOM 731 C CA . TYR A 1 98 ? 11.505 -9.253 -24.524 1.00 98.06 98 TYR A CA 1
ATOM 732 C C . TYR A 1 98 ? 12.057 -9.988 -25.748 1.00 98.06 98 TYR A C 1
ATOM 734 O O . TYR A 1 98 ? 11.680 -11.123 -26.040 1.00 98.06 98 TYR A O 1
ATOM 742 N N . PHE A 1 99 ? 12.998 -9.344 -26.439 1.00 98.31 99 PHE A N 1
ATOM 743 C CA . PHE A 1 99 ? 13.928 -10.006 -27.353 1.00 98.31 99 PHE A CA 1
ATOM 744 C C . PHE A 1 99 ? 15.324 -9.390 -27.244 1.00 98.31 99 PHE A C 1
ATOM 746 O O . PHE A 1 99 ? 15.479 -8.240 -26.823 1.00 98.31 99 PHE A O 1
ATOM 753 N N . HIS A 1 100 ? 16.346 -10.146 -27.648 1.00 97.75 100 HIS A N 1
ATOM 754 C CA . HIS A 1 100 ? 17.715 -9.643 -27.748 1.00 97.75 100 HIS A CA 1
ATOM 755 C C . HIS A 1 100 ? 18.130 -9.420 -29.195 1.00 97.75 100 HIS A C 1
ATOM 757 O O . HIS A 1 100 ? 17.702 -10.131 -30.106 1.00 97.75 100 HIS A O 1
ATOM 763 N N . ILE A 1 101 ? 19.014 -8.454 -29.398 1.00 97.75 101 ILE A N 1
ATOM 764 C CA . ILE A 1 101 ? 19.721 -8.254 -30.654 1.00 97.75 101 ILE A CA 1
ATOM 765 C C . ILE A 1 101 ? 21.167 -7.871 -30.366 1.00 97.75 101 ILE A C 1
ATOM 767 O O . ILE A 1 101 ? 21.451 -7.128 -29.424 1.00 97.75 101 ILE A O 1
ATOM 771 N N . ARG A 1 102 ? 22.089 -8.374 -31.185 1.00 96.69 102 ARG A N 1
ATOM 772 C CA . ARG A 1 102 ? 23.487 -7.951 -31.146 1.00 96.69 102 ARG A CA 1
ATOM 773 C C . ARG A 1 102 ? 23.728 -6.840 -32.143 1.00 96.69 102 ARG A C 1
ATOM 775 O O . ARG A 1 102 ? 23.325 -6.946 -33.302 1.00 96.69 102 ARG A O 1
ATOM 782 N N . ASP A 1 103 ? 24.403 -5.798 -31.684 1.00 95.56 103 ASP A N 1
ATOM 783 C CA . ASP A 1 103 ? 24.900 -4.762 -32.573 1.00 95.56 103 ASP A CA 1
ATOM 784 C C . ASP A 1 103 ? 26.075 -5.279 -33.433 1.00 95.56 103 ASP A C 1
ATOM 786 O O . ASP A 1 103 ? 26.583 -6.387 -33.203 1.00 95.56 103 ASP A O 1
ATOM 790 N N . PRO A 1 104 ? 26.513 -4.514 -34.450 1.00 95.75 104 PRO A N 1
ATOM 791 C CA . PRO A 1 104 ? 27.548 -4.956 -35.385 1.00 95.75 104 PRO A CA 1
ATOM 792 C C . PRO A 1 104 ? 28.906 -5.257 -34.739 1.00 95.75 104 PRO A C 1
ATOM 794 O O . PRO A 1 104 ? 29.731 -5.952 -35.333 1.00 95.75 104 PRO A O 1
ATOM 797 N N . ASP A 1 105 ? 29.134 -4.732 -33.540 1.00 95.31 105 ASP A N 1
ATOM 798 C CA . ASP A 1 105 ? 30.363 -4.857 -32.768 1.00 95.31 105 ASP A CA 1
ATOM 799 C C . ASP A 1 105 ? 30.222 -5.873 -31.612 1.00 95.31 105 ASP A C 1
ATOM 801 O O . ASP A 1 105 ? 31.176 -6.133 -30.874 1.00 95.31 105 ASP A O 1
ATOM 805 N N . GLY A 1 106 ? 29.058 -6.528 -31.509 1.00 93.94 106 GLY A N 1
ATOM 806 C CA . GLY A 1 106 ? 28.779 -7.655 -30.622 1.00 93.94 106 GLY A CA 1
ATOM 807 C C . GLY A 1 106 ? 28.174 -7.281 -29.267 1.00 93.94 106 GLY A C 1
ATOM 808 O O . GLY A 1 106 ? 28.060 -8.154 -28.401 1.00 93.94 106 GLY A O 1
ATOM 809 N N . TYR A 1 107 ? 27.784 -6.024 -29.050 1.00 95.00 107 TYR A N 1
ATOM 810 C CA . TYR A 1 107 ? 27.076 -5.616 -27.837 1.00 95.00 107 TYR A CA 1
ATOM 811 C C . TYR A 1 107 ? 25.659 -6.187 -27.842 1.00 95.00 107 TYR A C 1
ATOM 813 O O . TYR A 1 107 ? 24.928 -6.053 -28.819 1.00 95.00 107 TYR A O 1
ATOM 821 N N . THR A 1 108 ? 25.261 -6.839 -26.748 1.00 95.44 108 THR A N 1
ATOM 822 C CA . THR A 1 108 ? 23.894 -7.359 -26.607 1.00 95.44 108 THR A CA 1
ATOM 823 C C . THR A 1 108 ? 22.980 -6.256 -26.091 1.00 95.44 108 THR A C 1
ATOM 825 O O . THR A 1 108 ? 23.232 -5.679 -25.029 1.00 95.44 108 THR A O 1
ATOM 828 N N . LEU A 1 109 ? 21.916 -5.987 -26.843 1.00 97.06 109 LEU A N 1
ATOM 829 C CA . LEU A 1 109 ? 20.835 -5.083 -26.479 1.00 97.06 109 LEU A CA 1
ATOM 830 C C . LEU A 1 109 ? 19.572 -5.910 -26.230 1.00 97.06 109 LEU A C 1
ATOM 832 O O . LEU A 1 109 ? 19.285 -6.841 -26.983 1.00 97.06 109 LEU A O 1
ATOM 836 N N . SER A 1 110 ? 18.815 -5.563 -25.195 1.00 97.62 110 SER A N 1
ATOM 837 C CA . SER A 1 110 ? 17.495 -6.131 -24.925 1.00 97.62 110 SER A CA 1
ATOM 838 C C . SER A 1 110 ? 16.433 -5.061 -25.100 1.00 97.62 110 SER A C 1
ATOM 840 O O . SER A 1 110 ? 16.587 -3.951 -24.593 1.00 97.62 110 SER A O 1
ATOM 842 N N . PHE A 1 111 ? 15.356 -5.398 -25.799 1.00 98.00 111 PHE A N 1
ATOM 843 C CA . PHE A 1 111 ? 14.145 -4.591 -25.836 1.00 98.00 111 PHE A CA 1
ATOM 844 C C . PHE A 1 111 ? 13.074 -5.331 -25.064 1.00 98.00 111 PHE A C 1
ATOM 846 O O . PHE A 1 111 ? 12.746 -6.466 -25.412 1.00 98.00 111 PHE A O 1
ATOM 853 N N . ALA A 1 112 ? 12.553 -4.697 -24.022 1.00 96.88 112 ALA A N 1
ATOM 854 C CA . ALA A 1 112 ? 11.647 -5.334 -23.088 1.00 96.88 112 ALA A CA 1
ATOM 855 C C . ALA A 1 112 ? 10.433 -4.457 -22.787 1.00 96.88 112 ALA A C 1
ATOM 857 O O . ALA A 1 112 ? 10.459 -3.236 -22.931 1.00 96.88 112 ALA A O 1
ATOM 858 N N . THR A 1 113 ? 9.358 -5.084 -22.336 1.00 93.88 113 THR A N 1
ATOM 859 C CA . THR A 1 113 ? 8.225 -4.397 -21.730 1.00 93.88 113 THR A CA 1
ATOM 860 C C . THR A 1 113 ? 7.643 -5.301 -20.649 1.00 93.88 113 THR A C 1
ATOM 862 O O . THR A 1 113 ? 7.469 -6.496 -20.899 1.00 93.88 113 THR A O 1
ATOM 865 N N . PRO A 1 114 ? 7.331 -4.788 -19.450 1.00 89.44 114 PRO A N 1
ATOM 866 C CA . PRO A 1 114 ? 6.677 -5.607 -18.441 1.00 89.44 114 PRO A CA 1
ATOM 867 C C . PRO A 1 114 ? 5.335 -6.152 -18.940 1.00 89.44 114 PRO A C 1
ATOM 869 O O . PRO A 1 114 ? 4.574 -5.430 -19.594 1.00 89.44 114 PRO A O 1
ATOM 872 N N . LEU A 1 115 ? 5.038 -7.415 -18.625 1.00 88.56 115 LEU A N 1
ATOM 873 C CA . LEU A 1 115 ? 3.801 -8.077 -19.036 1.00 88.56 115 LEU A CA 1
ATOM 874 C C . LEU A 1 115 ? 2.577 -7.303 -18.536 1.00 88.56 115 LEU A C 1
ATOM 876 O O . LEU A 1 115 ? 2.598 -6.677 -17.473 1.00 88.56 115 LEU A O 1
ATOM 880 N N . ALA A 1 116 ? 1.485 -7.339 -19.305 1.00 77.31 116 ALA A N 1
ATOM 881 C CA . ALA A 1 116 ? 0.274 -6.576 -18.995 1.00 77.31 116 ALA A CA 1
ATOM 882 C C . ALA A 1 116 ? -0.293 -6.910 -17.604 1.00 77.31 116 ALA A C 1
ATOM 884 O O . ALA A 1 116 ? -0.741 -6.015 -16.887 1.00 77.31 116 ALA A O 1
ATOM 885 N N . GLU A 1 117 ? -0.226 -8.179 -17.203 1.00 71.31 117 GLU A N 1
ATOM 886 C CA . GLU A 1 117 ? -0.649 -8.638 -15.882 1.00 71.31 117 GLU A CA 1
ATOM 887 C C . GLU A 1 117 ? 0.229 -8.060 -14.768 1.00 71.31 117 GLU A C 1
ATOM 889 O O . GLU A 1 117 ? -0.293 -7.454 -13.835 1.00 71.31 117 GLU A O 1
ATOM 894 N N . TYR A 1 118 ? 1.554 -8.113 -14.922 1.00 71.56 118 TYR A N 1
ATOM 895 C CA . TYR A 1 118 ? 2.498 -7.503 -13.986 1.00 71.56 118 TYR A CA 1
ATOM 896 C C . TYR A 1 118 ? 2.318 -5.985 -13.875 1.00 71.56 118 TYR A C 1
ATOM 898 O O . TYR A 1 118 ? 2.322 -5.425 -12.777 1.00 71.56 118 TYR A O 1
ATOM 906 N N . ARG A 1 119 ? 2.085 -5.297 -15.001 1.00 69.38 119 ARG A N 1
ATOM 907 C CA . ARG A 1 119 ? 1.754 -3.862 -15.022 1.00 69.38 119 ARG A CA 1
ATOM 908 C C . ARG A 1 119 ? 0.463 -3.573 -14.274 1.00 69.38 119 ARG A C 1
ATOM 910 O O . ARG A 1 119 ? 0.422 -2.636 -13.480 1.00 69.38 119 ARG A O 1
ATOM 917 N N . ARG A 1 120 ? -0.584 -4.363 -14.520 1.00 68.19 120 ARG A N 1
ATOM 918 C CA . ARG A 1 120 ? -1.885 -4.212 -13.862 1.00 68.19 120 ARG A CA 1
ATOM 919 C C . ARG A 1 120 ? -1.770 -4.464 -12.363 1.00 68.19 120 ARG A C 1
ATOM 921 O O . ARG A 1 120 ? -2.308 -3.675 -11.596 1.00 68.19 120 ARG A O 1
ATOM 928 N N . HIS A 1 121 ? -1.031 -5.492 -11.961 1.00 70.00 121 HIS A N 1
ATOM 929 C CA . HIS A 1 121 ? -0.747 -5.814 -10.568 1.00 70.00 121 HIS A CA 1
ATOM 930 C C . HIS A 1 121 ? 0.020 -4.674 -9.878 1.00 70.00 121 HIS A C 1
ATOM 932 O O . HIS A 1 121 ? -0.474 -4.103 -8.908 1.00 70.00 121 HIS A O 1
ATOM 938 N N . LYS A 1 122 ? 1.149 -4.219 -10.444 1.00 70.62 122 LYS A N 1
ATOM 939 C CA . LYS A 1 122 ? 1.900 -3.063 -9.914 1.00 70.62 122 LYS A CA 1
ATOM 940 C C . LYS A 1 122 ? 1.069 -1.785 -9.847 1.00 70.62 122 LYS A C 1
ATOM 942 O O . LYS A 1 122 ? 1.209 -1.019 -8.898 1.00 70.62 122 LYS A O 1
ATOM 947 N N . ARG A 1 123 ? 0.228 -1.528 -10.852 1.00 73.75 123 ARG A N 1
ATOM 948 C CA . ARG A 1 123 ? -0.674 -0.370 -10.867 1.00 73.75 123 ARG A CA 1
ATOM 949 C C . ARG A 1 123 ? -1.722 -0.485 -9.759 1.00 73.75 123 ARG A C 1
ATOM 951 O O . ARG A 1 123 ? -1.908 0.480 -9.033 1.00 73.75 123 ARG A O 1
ATOM 958 N N . ARG A 1 124 ? -2.341 -1.657 -9.581 1.00 74.69 124 ARG A N 1
ATOM 959 C CA . ARG A 1 124 ? -3.342 -1.902 -8.529 1.00 74.69 124 ARG A CA 1
ATOM 960 C C . ARG A 1 124 ? -2.740 -1.700 -7.134 1.00 74.69 124 ARG A C 1
ATOM 962 O O . ARG A 1 124 ? -3.368 -1.047 -6.312 1.00 74.69 124 ARG A O 1
ATOM 969 N N . LEU A 1 125 ? -1.504 -2.158 -6.903 1.00 77.75 125 LEU A N 1
ATOM 970 C CA . LEU A 1 125 ? -0.779 -1.924 -5.644 1.00 77.75 125 LEU A CA 1
ATOM 971 C C . LEU A 1 125 ? -0.429 -0.445 -5.417 1.00 77.75 125 LEU A C 1
ATOM 973 O O . LEU A 1 125 ? -0.549 0.051 -4.302 1.00 77.75 125 LEU A O 1
ATOM 977 N N . ARG A 1 126 ? -0.043 0.294 -6.466 1.00 80.31 126 ARG A N 1
ATOM 978 C CA . ARG A 1 126 ? 0.190 1.750 -6.370 1.00 80.31 126 ARG A CA 1
ATOM 979 C C . ARG A 1 126 ? -1.078 2.542 -6.060 1.00 80.31 126 ARG A C 1
ATOM 981 O O . ARG A 1 126 ? -0.991 3.609 -5.468 1.00 80.31 126 ARG A O 1
ATOM 988 N N . GLU A 1 127 ? -2.237 2.013 -6.437 1.00 88.19 127 GLU A N 1
ATOM 989 C CA . GLU A 1 127 ? -3.548 2.600 -6.151 1.00 88.19 127 GLU A CA 1
ATOM 990 C C . GLU A 1 127 ? -4.128 2.148 -4.792 1.00 88.19 127 GLU A C 1
ATOM 992 O O . GLU A 1 127 ? -5.280 2.468 -4.487 1.00 88.19 127 GLU A O 1
ATOM 997 N N . CYS A 1 128 ? -3.361 1.412 -3.977 1.00 96.94 128 CYS A N 1
ATOM 998 C CA . CYS A 1 128 ? -3.730 1.054 -2.607 1.00 96.94 128 CYS A CA 1
ATOM 999 C C . CYS A 1 128 ? -3.238 2.106 -1.613 1.00 96.94 128 CYS A C 1
ATOM 1001 O O . CYS A 1 128 ? -2.091 2.557 -1.693 1.00 96.94 128 CYS A O 1
ATOM 1003 N N . ILE A 1 129 ? -4.080 2.447 -0.636 1.00 98.25 129 ILE A N 1
ATOM 1004 C CA . ILE A 1 129 ? -3.671 3.269 0.507 1.00 98.25 129 ILE A CA 1
ATOM 1005 C C . ILE A 1 129 ? -4.150 2.658 1.826 1.00 98.25 129 ILE A C 1
ATOM 1007 O O . ILE A 1 129 ? -5.247 2.101 1.912 1.00 98.25 129 ILE A O 1
ATOM 1011 N N . GLY A 1 130 ? -3.325 2.791 2.859 1.00 98.69 130 GLY A N 1
ATOM 1012 C CA . GLY A 1 130 ? -3.696 2.521 4.244 1.00 98.69 130 GLY A CA 1
ATOM 1013 C C . GLY A 1 130 ? -3.939 3.817 5.000 1.00 98.69 130 GLY A C 1
ATOM 1014 O O . GLY A 1 130 ? -3.149 4.748 4.846 1.00 98.69 130 GLY A O 1
ATOM 1015 N N . ILE A 1 131 ? -5.009 3.889 5.793 1.00 98.81 131 ILE A N 1
ATOM 1016 C CA . ILE A 1 131 ? -5.411 5.103 6.513 1.00 98.81 131 ILE A CA 1
ATOM 1017 C C . ILE A 1 131 ? -5.526 4.846 8.017 1.00 98.81 131 ILE A C 1
ATOM 1019 O O . ILE A 1 131 ? -6.149 3.875 8.435 1.00 98.81 131 ILE A O 1
ATOM 1023 N N . ASP A 1 132 ? -5.014 5.783 8.813 1.00 98.56 132 ASP A N 1
ATOM 1024 C CA . ASP A 1 132 ? -5.263 5.860 10.255 1.00 98.56 132 ASP A CA 1
ATOM 1025 C C . ASP A 1 132 ? -5.639 7.294 10.692 1.00 98.56 132 ASP A C 1
ATOM 1027 O O . ASP A 1 132 ? -5.372 8.288 10.001 1.00 98.56 132 ASP A O 1
ATOM 1031 N N . GLY A 1 133 ? -6.311 7.416 11.836 1.00 97.94 133 GLY A N 1
ATOM 1032 C CA . GLY A 1 133 ? -6.635 8.686 12.469 1.00 97.94 133 GLY A CA 1
ATOM 1033 C C . GLY A 1 133 ? -5.451 9.261 13.249 1.00 97.94 133 GLY A C 1
ATOM 1034 O O . GLY A 1 133 ? -4.958 8.654 14.186 1.00 97.94 133 GLY A O 1
ATOM 1035 N N . CYS A 1 134 ? -5.065 10.500 12.953 1.00 97.44 134 CYS A N 1
ATOM 1036 C CA . CYS A 1 134 ? -3.938 11.175 13.593 1.00 97.44 134 CYS A CA 1
ATOM 1037 C C . CYS A 1 134 ? -4.319 12.572 14.137 1.00 97.44 134 CYS A C 1
ATOM 1039 O O . CYS A 1 134 ? -5.409 13.084 13.849 1.00 97.44 134 CYS A O 1
ATOM 1041 N N . PRO A 1 135 ? -3.437 13.249 14.903 1.00 96.94 135 PRO A N 1
ATOM 1042 C CA . PRO A 1 135 ? -3.682 14.613 15.388 1.00 96.94 135 PRO A CA 1
ATOM 1043 C C . PRO A 1 135 ? -3.996 15.635 14.284 1.00 96.94 135 PRO A C 1
ATOM 1045 O O . PRO A 1 135 ? -4.768 16.566 14.505 1.00 96.94 135 PRO A O 1
ATOM 1048 N N . GLY A 1 136 ? -3.417 15.462 13.094 1.00 97.19 136 GLY A N 1
ATOM 1049 C CA . GLY A 1 136 ? -3.635 16.315 11.925 1.00 97.19 136 GLY A CA 1
ATOM 1050 C C . GLY A 1 136 ? -4.910 16.016 11.132 1.00 97.19 136 GLY A C 1
ATOM 1051 O O . GLY A 1 136 ? -5.150 16.689 10.133 1.00 97.19 136 GLY A O 1
ATOM 1052 N N . GLY A 1 137 ? -5.713 15.034 11.552 1.00 98.19 137 GLY A N 1
ATOM 1053 C CA . GLY A 1 137 ? -6.830 14.503 10.779 1.00 98.19 137 GLY A CA 1
ATOM 1054 C C . GLY A 1 137 ? -6.580 13.044 10.439 1.00 98.19 137 GLY A C 1
ATOM 1055 O O . GLY A 1 137 ? -6.639 12.193 11.319 1.00 98.19 137 GLY A O 1
ATOM 1056 N N . TRP A 1 138 ? -6.342 12.742 9.178 1.00 98.69 138 TRP A N 1
ATOM 1057 C CA . TRP A 1 138 ? -6.145 11.394 8.666 1.00 98.69 138 TRP A CA 1
ATOM 1058 C C . TRP A 1 138 ? -4.775 11.295 8.021 1.00 98.69 138 TRP A C 1
ATOM 1060 O O . TRP A 1 138 ? -4.432 12.132 7.183 1.00 98.69 138 TRP A O 1
ATOM 1070 N N . VAL A 1 139 ? -4.003 10.280 8.397 1.00 98.75 139 VAL A N 1
ATOM 1071 C CA . VAL A 1 139 ? -2.746 9.944 7.733 1.00 98.75 139 VAL A CA 1
ATOM 1072 C C . VAL A 1 139 ? -2.994 8.797 6.764 1.00 98.75 139 VAL A C 1
ATOM 1074 O O . VAL A 1 139 ? -3.540 7.769 7.148 1.00 98.75 139 VAL A O 1
ATOM 1077 N N . ALA A 1 140 ? -2.603 8.982 5.504 1.00 98.62 140 ALA A N 1
ATOM 1078 C CA . ALA A 1 140 ? -2.556 7.925 4.503 1.00 98.62 140 ALA A CA 1
ATOM 1079 C C . ALA A 1 140 ? -1.111 7.559 4.185 1.00 98.62 140 ALA A C 1
ATOM 1081 O O . ALA A 1 140 ? -0.260 8.442 4.045 1.00 98.62 140 ALA A O 1
ATOM 1082 N N . VAL A 1 141 ? -0.860 6.270 3.987 1.00 98.38 141 VAL A N 1
ATOM 1083 C CA . VAL A 1 141 ? 0.399 5.740 3.462 1.00 98.38 141 VAL A CA 1
ATOM 1084 C C . VAL A 1 141 ? 0.123 4.952 2.182 1.00 98.38 141 VAL A C 1
ATOM 1086 O O . VAL A 1 141 ? -0.852 4.210 2.090 1.00 98.38 141 VAL A O 1
ATOM 1089 N N . SER A 1 142 ? 0.995 5.137 1.195 1.00 95.88 142 SER A N 1
ATOM 1090 C CA . SER A 1 142 ? 0.997 4.481 -0.115 1.00 95.88 142 SER A CA 1
ATOM 1091 C C . SER A 1 142 ? 2.438 4.167 -0.536 1.00 95.88 142 SER A C 1
ATOM 1093 O O . SER A 1 142 ? 3.389 4.665 0.075 1.00 95.88 142 SER A O 1
ATOM 1095 N N . HIS A 1 143 ? 2.623 3.439 -1.641 1.00 90.50 143 HIS A N 1
ATOM 1096 C CA . HIS A 1 143 ? 3.946 3.280 -2.274 1.00 90.50 143 HIS A CA 1
ATOM 1097 C C . HIS A 1 143 ? 4.580 4.598 -2.730 1.00 90.50 143 HIS A C 1
ATOM 1099 O O . HIS A 1 143 ? 5.792 4.670 -2.921 1.00 90.50 143 HIS A O 1
ATOM 1105 N N . GLU A 1 144 ? 3.775 5.643 -2.920 1.00 86.56 144 GLU A N 1
ATOM 1106 C CA . GLU A 1 144 ? 4.241 6.953 -3.382 1.00 86.56 144 GLU A CA 1
ATOM 1107 C C . GLU A 1 144 ? 4.610 7.892 -2.227 1.00 86.56 144 GLU A C 1
ATOM 1109 O O . GLU A 1 144 ? 5.169 8.966 -2.448 1.00 86.56 144 GLU A O 1
ATOM 1114 N N . GLY A 1 145 ? 4.349 7.476 -0.985 1.00 91.88 145 GLY A N 1
ATOM 1115 C CA . GLY A 1 145 ? 4.664 8.232 0.219 1.00 91.88 145 GLY A CA 1
ATOM 1116 C C . GLY A 1 145 ? 3.480 8.352 1.170 1.00 91.88 145 GLY A C 1
ATOM 1117 O O . GLY A 1 145 ? 2.516 7.585 1.102 1.00 91.88 145 GLY A O 1
ATOM 1118 N N . ALA A 1 146 ? 3.579 9.324 2.076 1.00 97.38 146 ALA A N 1
ATOM 1119 C CA . ALA A 1 146 ? 2.597 9.573 3.121 1.00 97.38 146 ALA A CA 1
ATOM 1120 C C . ALA A 1 146 ? 1.990 10.974 3.006 1.00 97.38 146 ALA A C 1
ATOM 1122 O O . ALA A 1 146 ? 2.676 11.939 2.662 1.00 97.38 146 ALA A O 1
ATOM 1123 N N . PHE A 1 147 ? 0.704 11.077 3.328 1.00 97.81 147 PHE A N 1
ATOM 1124 C CA . PHE A 1 147 ? -0.095 12.292 3.204 1.00 97.81 147 PHE A CA 1
ATOM 1125 C C . PHE A 1 147 ? -0.936 12.482 4.459 1.00 97.81 147 PHE A C 1
ATOM 1127 O O . PHE A 1 147 ? -1.396 11.507 5.045 1.00 97.81 147 PHE A O 1
ATOM 1134 N N . VAL A 1 148 ? -1.152 13.733 4.865 1.00 98.44 148 VAL A N 1
ATOM 1135 C CA . VAL A 1 148 ? -2.078 14.061 5.952 1.00 98.44 148 VAL A CA 1
ATOM 1136 C C . VAL A 1 148 ? -3.063 15.103 5.469 1.00 98.44 148 VAL A C 1
ATOM 1138 O O . VAL A 1 148 ? -2.652 16.143 4.959 1.00 98.44 148 VAL A O 1
ATOM 1141 N N . GLU A 1 149 ? -4.343 14.828 5.675 1.00 98.44 149 GLU A N 1
ATOM 1142 C CA . GLU A 1 149 ? -5.432 15.765 5.421 1.00 98.44 149 GLU A CA 1
ATOM 1143 C C . GLU A 1 149 ? -6.373 15.793 6.617 1.00 98.44 149 GLU A C 1
ATOM 1145 O O . GLU A 1 149 ? -6.563 14.793 7.309 1.00 98.44 149 GLU A O 1
ATOM 1150 N N . ARG A 1 150 ? -6.976 16.955 6.863 1.00 98.00 150 ARG A N 1
ATOM 1151 C CA . ARG A 1 150 ? -7.868 17.133 8.009 1.00 98.00 150 ARG A CA 1
ATOM 1152 C C . ARG A 1 150 ? -9.160 16.328 7.872 1.00 98.00 150 ARG A C 1
ATOM 1154 O O . ARG A 1 150 ? -9.620 15.767 8.863 1.00 98.00 150 ARG A O 1
ATOM 1161 N N . ASP A 1 151 ? -9.684 16.264 6.651 1.00 97.94 151 ASP A N 1
ATOM 1162 C CA . ASP A 1 151 ? -10.960 15.646 6.304 1.00 97.94 151 ASP A CA 1
ATOM 1163 C C . ASP A 1 151 ? -10.732 14.423 5.395 1.00 97.94 151 ASP A C 1
ATOM 1165 O O . ASP A 1 151 ? -9.995 14.488 4.405 1.00 97.94 151 ASP A O 1
ATOM 1169 N N . LEU A 1 152 ? -11.401 13.309 5.691 1.00 98.44 152 LEU A N 1
ATOM 1170 C CA . LEU A 1 152 ? -11.283 12.034 4.983 1.00 98.44 152 LEU A CA 1
ATOM 1171 C C . LEU A 1 152 ? -11.675 12.175 3.510 1.00 98.44 152 LEU A C 1
ATOM 1173 O O . LEU A 1 152 ? -10.993 11.663 2.628 1.00 98.44 152 LEU A O 1
ATOM 1177 N N . SER A 1 153 ? -12.744 12.920 3.222 1.00 97.38 153 SER A N 1
ATOM 1178 C CA . SER A 1 153 ? -13.172 13.159 1.836 1.00 97.38 153 SER A CA 1
ATOM 1179 C C . SER A 1 153 ? -12.113 13.919 1.032 1.00 97.38 153 SER A C 1
ATOM 1181 O O . SER A 1 153 ? -11.904 13.620 -0.142 1.00 97.38 153 SER A O 1
ATOM 1183 N N . ALA A 1 154 ? -11.418 14.880 1.652 1.00 97.62 154 ALA A N 1
ATOM 1184 C CA . ALA A 1 154 ? -10.336 15.612 0.997 1.00 97.62 154 ALA A CA 1
ATOM 1185 C C . ALA A 1 154 ? -9.140 14.691 0.712 1.00 97.62 154 ALA A C 1
ATOM 1187 O O . ALA A 1 154 ? -8.610 14.710 -0.400 1.00 97.62 154 ALA A O 1
ATOM 1188 N N . LEU A 1 155 ? -8.784 13.830 1.673 1.00 98.00 155 LEU A N 1
ATOM 1189 C CA . LEU A 1 155 ? -7.741 12.813 1.513 1.00 98.00 155 LEU A CA 1
ATOM 1190 C C . LEU A 1 155 ? -8.034 11.871 0.343 1.00 98.00 155 LEU A C 1
ATOM 1192 O O . LEU A 1 155 ? -7.199 11.686 -0.542 1.00 98.00 155 LEU A O 1
ATOM 1196 N N . LEU A 1 156 ? -9.242 11.311 0.315 1.00 97.19 156 LEU A N 1
ATOM 1197 C CA . LEU A 1 156 ? -9.666 10.359 -0.705 1.00 97.19 156 LEU A CA 1
ATOM 1198 C C . LEU A 1 156 ? -9.763 10.999 -2.094 1.00 97.19 156 LEU A C 1
ATOM 1200 O O . LEU A 1 156 ? -9.334 10.393 -3.071 1.00 97.19 156 LEU A O 1
ATOM 1204 N N . ASN A 1 157 ? -10.262 12.234 -2.194 1.00 94.62 157 ASN A N 1
ATOM 1205 C CA . ASN A 1 157 ? -10.311 12.963 -3.464 1.00 94.62 157 ASN A CA 1
ATOM 1206 C C . ASN A 1 157 ? -8.913 13.292 -3.998 1.00 94.62 157 ASN A C 1
ATOM 1208 O O . ASN A 1 157 ? -8.694 13.255 -5.206 1.00 94.62 157 ASN A O 1
ATOM 1212 N N . ARG A 1 158 ? -7.971 13.617 -3.106 1.00 93.75 158 ARG A N 1
ATOM 1213 C CA . ARG A 1 158 ? -6.588 13.931 -3.472 1.00 93.75 158 ARG A CA 1
ATOM 1214 C C . ARG A 1 158 ? -5.847 12.715 -4.019 1.00 93.75 158 ARG A C 1
ATOM 1216 O O . ARG A 1 158 ? -5.096 12.855 -4.978 1.00 93.75 158 ARG A O 1
ATOM 1223 N N . LEU A 1 159 ? -6.016 11.564 -3.373 1.00 93.44 159 LEU A N 1
ATOM 1224 C CA . LEU A 1 159 ? -5.263 10.350 -3.695 1.00 93.44 159 LEU A CA 1
ATOM 1225 C C . LEU A 1 159 ? -5.965 9.466 -4.730 1.00 93.44 159 LEU A C 1
ATOM 1227 O O . LEU A 1 159 ? -5.301 8.669 -5.380 1.00 93.44 159 LEU A O 1
ATOM 1231 N N . ALA A 1 160 ? -7.286 9.606 -4.880 1.00 92.62 160 ALA A N 1
ATOM 1232 C CA . ALA A 1 160 ? -8.126 8.814 -5.779 1.00 92.62 160 ALA A CA 1
ATOM 1233 C C . ALA A 1 160 ? -7.802 7.297 -5.767 1.00 92.62 160 ALA A C 1
ATOM 1235 O O . ALA A 1 160 ? -7.621 6.701 -6.832 1.00 92.62 160 ALA A O 1
ATOM 1236 N N . PRO A 1 161 ? -7.714 6.657 -4.582 1.00 94.75 161 PRO A N 1
ATOM 1237 C CA . PRO A 1 161 ? -7.293 5.264 -4.465 1.00 94.75 161 PRO A CA 1
ATOM 1238 C C . PRO A 1 161 ? -8.316 4.293 -5.067 1.00 94.75 161 PRO A C 1
ATOM 1240 O O . PRO A 1 161 ? -9.529 4.527 -5.041 1.00 94.75 161 PRO A O 1
ATOM 1243 N N . ALA A 1 162 ? -7.821 3.154 -5.551 1.00 92.44 162 ALA A N 1
ATOM 1244 C CA . ALA A 1 162 ? -8.655 2.046 -6.003 1.00 92.44 162 ALA A CA 1
ATOM 1245 C C . ALA A 1 162 ? -9.099 1.150 -4.839 1.00 92.44 162 ALA A C 1
ATOM 1247 O O . ALA A 1 162 ? -10.225 0.654 -4.864 1.00 92.44 162 ALA A O 1
ATOM 1248 N N . VAL A 1 163 ? -8.235 0.957 -3.835 1.00 96.50 163 VAL A N 1
ATOM 1249 C CA . VAL A 1 163 ? -8.495 0.129 -2.646 1.00 96.50 163 VAL A CA 1
ATOM 1250 C C . VAL A 1 163 ? -8.002 0.863 -1.404 1.00 96.50 163 VAL A C 1
ATOM 1252 O O . VAL A 1 163 ? -6.886 1.384 -1.385 1.00 96.50 163 VAL A O 1
ATOM 1255 N N . VAL A 1 164 ? -8.833 0.903 -0.365 1.00 98.44 164 VAL A N 1
ATOM 1256 C CA . VAL A 1 164 ? -8.516 1.571 0.896 1.00 98.44 164 VAL A CA 1
ATOM 1257 C C . VAL A 1 164 ? -8.781 0.630 2.056 1.00 98.44 164 VAL A C 1
ATOM 1259 O O . VAL A 1 164 ? -9.890 0.120 2.198 1.00 98.44 164 VAL A O 1
ATOM 1262 N N . ALA A 1 165 ? -7.788 0.459 2.920 1.00 98.75 165 ALA A N 1
ATOM 1263 C CA . ALA A 1 165 ? -7.999 -0.117 4.240 1.00 98.75 165 ALA A CA 1
ATOM 1264 C C . ALA A 1 165 ? -7.811 0.970 5.303 1.00 98.75 165 ALA A C 1
ATOM 1266 O O . ALA A 1 165 ? -6.913 1.807 5.183 1.00 98.75 165 ALA A O 1
ATOM 1267 N N . ILE A 1 16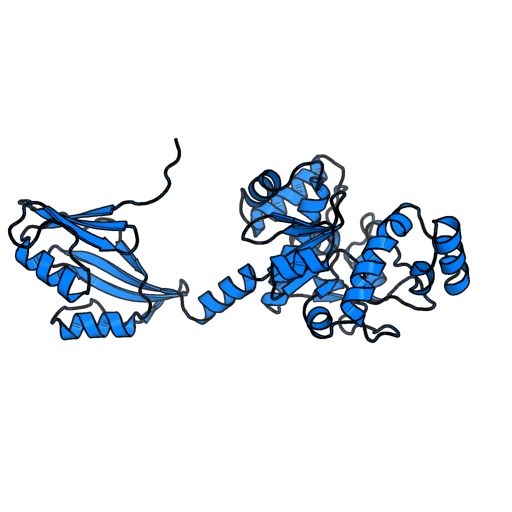6 ? -8.672 0.980 6.318 1.00 98.81 166 ILE A N 1
ATOM 1268 C CA . ILE A 1 166 ? -8.727 2.035 7.334 1.00 98.81 166 ILE A CA 1
ATOM 1269 C C . ILE A 1 166 ? -8.905 1.450 8.740 1.00 98.81 166 ILE A C 1
ATOM 1271 O O . ILE A 1 166 ? -9.759 0.585 8.937 1.00 98.81 166 ILE A O 1
ATOM 1275 N N . ASP A 1 167 ? -8.117 1.924 9.711 1.00 97.94 167 ASP A N 1
ATOM 1276 C CA . ASP A 1 167 ? -8.263 1.556 11.133 1.00 97.94 167 ASP A CA 1
ATOM 1277 C C . ASP A 1 167 ? -9.396 2.352 11.788 1.00 97.94 167 ASP A C 1
ATOM 1279 O O . ASP A 1 167 ? -9.198 3.284 12.569 1.00 97.94 167 ASP A O 1
ATOM 1283 N N . MET A 1 168 ? -10.625 2.054 11.381 1.00 97.56 168 MET A N 1
ATOM 1284 C CA . MET A 1 168 ? -11.818 2.679 11.932 1.00 97.56 168 MET A CA 1
ATOM 1285 C C . MET A 1 168 ? -13.021 1.763 11.694 1.00 97.56 168 MET A C 1
ATOM 1287 O O . MET A 1 168 ? -13.144 1.219 10.593 1.00 97.56 168 MET A O 1
ATOM 1291 N N . PRO A 1 169 ? -13.927 1.606 12.676 1.00 97.00 169 PRO A N 1
ATOM 1292 C CA . PRO A 1 169 ? -15.081 0.738 12.523 1.00 97.00 169 PRO A CA 1
ATOM 1293 C C . PRO A 1 169 ? -15.989 1.189 11.372 1.00 97.00 169 PRO A C 1
ATOM 1295 O O . PRO A 1 169 ? -16.393 2.353 11.303 1.00 97.00 169 PRO A O 1
ATOM 1298 N N . ILE A 1 170 ? -16.335 0.239 10.505 1.00 97.56 170 ILE A N 1
ATOM 1299 C CA . ILE A 1 170 ? -17.336 0.322 9.445 1.00 97.56 170 ILE A CA 1
ATOM 1300 C C . ILE A 1 170 ? -18.483 -0.625 9.798 1.00 97.56 170 ILE A C 1
ATOM 1302 O O . ILE A 1 170 ? -18.281 -1.778 10.174 1.00 97.56 170 ILE A O 1
ATOM 1306 N N . GLY A 1 171 ? -19.707 -0.121 9.678 1.00 96.12 171 GLY A N 1
ATOM 1307 C CA . GLY A 1 171 ? -20.887 -0.815 10.168 1.00 96.12 171 GLY A CA 1
ATOM 1308 C C . GLY A 1 171 ? -20.998 -0.703 11.690 1.00 96.12 171 GLY A C 1
ATOM 1309 O O . GLY A 1 171 ? -20.109 -1.130 12.436 1.00 96.12 171 GLY A O 1
ATOM 1310 N N . LEU A 1 172 ? -22.088 -0.098 12.159 1.00 95.69 172 LEU A N 1
ATOM 1311 C CA . LEU A 1 172 ? -22.330 0.189 13.571 1.00 95.69 172 LEU A CA 1
ATOM 1312 C C . LEU A 1 172 ? -23.650 -0.434 14.003 1.00 95.69 172 LEU A C 1
ATOM 1314 O O . LEU A 1 172 ? -24.707 -0.098 13.475 1.00 95.69 172 LEU A O 1
ATOM 1318 N N . ALA A 1 173 ? -23.586 -1.301 15.006 1.00 93.62 173 ALA A N 1
ATOM 1319 C CA . ALA A 1 173 ? -24.766 -1.938 15.564 1.00 93.62 173 ALA A CA 1
ATOM 1320 C C . ALA A 1 173 ? -25.683 -0.928 16.279 1.00 93.62 173 ALA A C 1
ATOM 1322 O O . ALA A 1 173 ? -25.222 0.055 16.873 1.00 93.62 173 ALA A O 1
ATOM 1323 N N . ASP A 1 174 ? -26.987 -1.205 16.255 1.00 90.94 174 ASP A N 1
ATOM 1324 C CA . ASP A 1 174 ? -27.998 -0.344 16.874 1.00 90.94 174 ASP A CA 1
ATOM 1325 C C . ASP A 1 174 ? -28.112 -0.580 18.388 1.00 90.94 174 ASP A C 1
ATOM 1327 O O . ASP A 1 174 ? -28.128 0.373 19.165 1.00 90.94 174 ASP A O 1
ATOM 1331 N N . GLU A 1 175 ? -28.137 -1.845 18.823 1.00 84.75 175 GLU A N 1
ATOM 1332 C CA . GLU A 1 175 ? -28.438 -2.216 20.219 1.00 84.75 175 GLU A CA 1
ATOM 1333 C C . GLU A 1 175 ? -27.316 -3.011 20.916 1.00 84.75 175 GLU A C 1
ATOM 1335 O O . GLU A 1 175 ? -27.274 -3.106 22.142 1.00 84.75 175 GLU A O 1
ATOM 1340 N N . GLN A 1 176 ? -26.359 -3.571 20.171 1.00 78.50 176 GLN A N 1
ATOM 1341 C CA . GLN A 1 176 ? -25.270 -4.384 20.729 1.00 78.50 176 GLN A CA 1
ATOM 1342 C C . GLN A 1 176 ? -23.917 -3.689 20.559 1.00 78.50 176 GLN A C 1
ATOM 1344 O O . GLN A 1 176 ? -23.607 -3.181 19.493 1.00 78.50 176 GLN A O 1
ATOM 1349 N N . GLN A 1 177 ? -23.073 -3.682 21.596 1.00 70.81 177 GLN A N 1
ATOM 1350 C CA . GLN A 1 177 ? -21.767 -3.003 21.521 1.00 70.81 177 GLN A CA 1
ATOM 1351 C C . GLN A 1 177 ? -20.690 -3.819 20.794 1.00 70.81 177 GLN A C 1
ATOM 1353 O O . GLN A 1 177 ? -19.739 -3.269 20.255 1.00 70.81 177 GLN A O 1
ATOM 1358 N N . THR A 1 178 ? -20.753 -5.149 20.875 1.00 78.81 178 THR A N 1
ATOM 1359 C CA . THR A 1 178 ? -19.700 -6.009 20.320 1.00 78.81 178 THR A CA 1
ATOM 1360 C C . THR A 1 178 ? -20.194 -6.634 19.035 1.00 78.81 178 THR A C 1
ATOM 1362 O O . THR A 1 178 ? -21.101 -7.461 19.077 1.00 78.81 178 THR A O 1
ATOM 1365 N N . ARG A 1 179 ? -19.571 -6.254 17.920 1.00 92.56 179 ARG A N 1
ATOM 1366 C CA . ARG A 1 179 ? -19.817 -6.857 16.609 1.00 92.56 179 ARG A CA 1
ATOM 1367 C C . ARG A 1 179 ? -19.156 -8.237 16.545 1.00 92.56 179 ARG A C 1
ATOM 1369 O O . ARG A 1 179 ? -18.145 -8.472 17.221 1.00 92.56 179 ARG A O 1
ATOM 1376 N N . ALA A 1 180 ? -19.674 -9.147 15.718 1.00 93.50 180 ALA A N 1
ATOM 1377 C CA . ALA A 1 180 ? -19.046 -10.456 15.522 1.00 93.50 180 ALA A CA 1
ATOM 1378 C C . ALA A 1 180 ? -17.593 -10.331 15.027 1.00 93.50 180 ALA A C 1
ATOM 1380 O O . ALA A 1 180 ? -16.724 -11.090 15.464 1.00 93.50 180 ALA A O 1
ATOM 1381 N N . CYS A 1 181 ? -17.308 -9.327 14.191 1.00 95.12 181 CYS A N 1
ATOM 1382 C CA . CYS A 1 181 ? -15.961 -9.021 13.712 1.00 95.12 181 CYS A CA 1
ATOM 1383 C C . CYS A 1 181 ? -15.001 -8.622 14.844 1.00 95.12 181 CYS A C 1
ATOM 1385 O O . CYS A 1 181 ? -13.898 -9.165 14.923 1.00 95.12 181 CYS A O 1
ATOM 1387 N N . ASP A 1 182 ? -15.442 -7.772 15.781 1.00 94.69 182 ASP A N 1
ATOM 1388 C CA . ASP A 1 182 ? -14.650 -7.372 16.952 1.00 94.69 182 ASP A CA 1
ATOM 1389 C C . ASP A 1 182 ? -14.288 -8.599 17.797 1.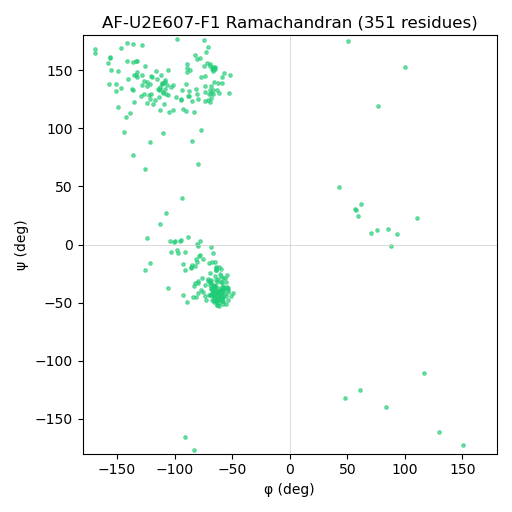00 94.69 182 ASP A C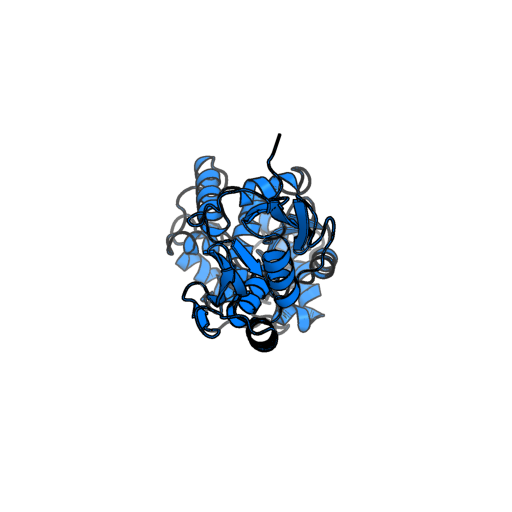 1
ATOM 1391 O O . ASP A 1 182 ? -13.158 -8.751 18.258 1.00 94.69 182 ASP A O 1
ATOM 1395 N N . HIS A 1 183 ? -15.250 -9.501 18.008 1.00 93.19 183 HIS A N 1
ATOM 1396 C CA . HIS A 1 183 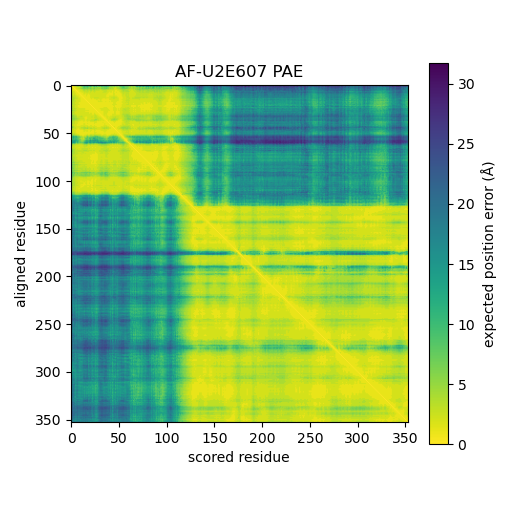? -15.021 -10.734 18.754 1.00 93.19 183 HIS A CA 1
ATOM 1397 C C . HIS A 1 183 ? -14.023 -11.661 18.044 1.00 93.19 183 HIS A C 1
ATOM 1399 O O . HIS A 1 183 ? -13.079 -12.134 18.679 1.00 93.19 183 HIS A O 1
ATOM 1405 N N . ALA A 1 184 ? -14.190 -11.878 16.738 1.00 94.88 184 ALA A N 1
ATOM 1406 C CA . ALA A 1 184 ? -13.287 -12.702 15.939 1.00 94.88 184 ALA A CA 1
ATOM 1407 C C . ALA A 1 184 ? -11.849 -12.147 15.937 1.00 94.88 184 ALA A C 1
ATOM 1409 O O . ALA A 1 184 ? -10.898 -12.897 16.163 1.00 94.88 184 ALA A O 1
ATOM 1410 N N . ALA A 1 185 ? -11.678 -10.828 15.800 1.00 94.94 185 ALA A N 1
ATOM 1411 C CA . ALA A 1 185 ? -10.368 -10.183 15.886 1.00 94.94 185 ALA A CA 1
ATOM 1412 C C . ALA A 1 185 ? -9.712 -10.376 17.267 1.00 94.94 185 ALA A C 1
ATOM 1414 O O . ALA A 1 185 ? -8.521 -10.679 17.361 1.00 94.94 185 ALA A O 1
ATOM 1415 N N . ARG A 1 186 ? -10.483 -10.279 18.362 1.00 94.56 186 ARG A N 1
ATOM 1416 C CA . ARG A 1 186 ? -9.973 -10.559 19.719 1.00 94.56 186 ARG A CA 1
ATOM 1417 C C . ARG A 1 186 ? -9.528 -12.006 19.896 1.00 94.56 186 ARG A C 1
ATOM 1419 O O . ARG A 1 186 ? -8.523 -12.245 20.566 1.00 94.56 186 ARG A O 1
ATOM 1426 N N . GLN A 1 187 ? -10.268 -12.956 19.324 1.00 93.00 187 GLN A N 1
ATOM 1427 C CA . GLN A 1 187 ? -9.909 -14.373 19.363 1.00 93.00 187 GLN A CA 1
ATOM 1428 C C . GLN A 1 187 ? -8.611 -14.646 18.604 1.00 93.00 187 GLN A C 1
ATOM 1430 O O . GLN A 1 187 ? -7.762 -15.362 19.128 1.00 93.00 187 GLN A O 1
ATOM 1435 N N . LEU A 1 188 ? -8.439 -14.032 17.429 1.00 91.88 188 LEU A N 1
ATOM 1436 C CA . LEU A 1 188 ? -7.223 -14.155 16.627 1.00 91.88 188 LEU A CA 1
ATOM 1437 C C . LEU A 1 188 ? -5.998 -13.615 17.370 1.00 91.88 188 LEU A C 1
ATOM 1439 O O . LEU A 1 188 ? -4.972 -14.284 17.439 1.00 91.88 188 LEU A O 1
ATOM 1443 N N . LEU A 1 189 ? -6.103 -12.422 17.961 1.00 90.25 189 LEU A N 1
ATOM 1444 C CA . LEU A 1 189 ? -4.980 -11.816 18.681 1.00 90.25 189 LEU A CA 1
ATOM 1445 C C . LEU A 1 189 ? -4.643 -12.548 19.985 1.00 90.25 189 LEU A C 1
ATOM 1447 O O . LEU A 1 189 ? -3.478 -12.580 20.381 1.00 90.25 189 LEU A O 1
ATOM 1451 N N . ALA A 1 190 ? -5.662 -13.112 20.642 1.00 85.44 190 ALA A N 1
ATOM 1452 C CA . ALA A 1 190 ? -5.586 -13.827 21.911 1.00 85.44 190 ALA A CA 1
ATOM 1453 C C . ALA A 1 190 ? -4.846 -13.065 23.042 1.00 85.44 190 ALA A C 1
ATOM 1455 O O . ALA A 1 190 ? -4.325 -11.952 22.904 1.00 85.44 190 ALA A O 1
ATOM 1456 N N . GLY A 1 191 ? -4.844 -13.657 24.240 1.00 81.25 191 GLY A N 1
ATOM 1457 C CA . GLY A 1 191 ? -4.043 -13.199 25.380 1.00 81.25 191 GLY A CA 1
ATOM 1458 C C . GLY A 1 191 ? -4.132 -11.693 25.674 1.00 81.25 191 GLY A C 1
ATOM 1459 O O . GLY A 1 191 ? -5.209 -11.107 25.748 1.00 81.25 191 GLY A O 1
ATOM 1460 N N . ARG A 1 192 ? -2.971 -11.053 25.866 1.00 75.44 192 ARG A N 1
ATOM 1461 C CA . ARG A 1 192 ? -2.876 -9.622 26.213 1.00 75.44 192 ARG A CA 1
ATOM 1462 C C . ARG A 1 192 ? -3.151 -8.674 25.042 1.00 75.44 192 ARG A C 1
ATOM 1464 O O . ARG A 1 192 ? -3.291 -7.480 25.286 1.00 75.44 192 ARG A O 1
ATOM 1471 N N . ARG A 1 193 ? -3.190 -9.158 23.795 1.00 83.62 193 ARG A N 1
ATOM 1472 C CA . ARG A 1 193 ? -3.434 -8.312 22.614 1.00 83.62 193 ARG A CA 1
ATOM 1473 C C . ARG A 1 193 ? -4.906 -8.239 22.236 1.00 83.62 193 ARG A C 1
ATOM 1475 O O . ARG A 1 193 ? -5.295 -7.268 21.599 1.00 83.62 193 ARG A O 1
ATOM 1482 N N . ALA A 1 194 ? -5.742 -9.149 22.733 1.00 83.62 194 ALA A N 1
ATOM 1483 C CA . ALA A 1 194 ? -7.196 -9.063 22.595 1.00 83.62 194 ALA A CA 1
ATOM 1484 C C . ALA A 1 194 ? -7.784 -7.724 23.098 1.00 83.62 194 ALA A C 1
ATOM 1486 O O . ALA A 1 194 ? -8.822 -7.282 22.622 1.00 83.62 194 ALA A O 1
ATOM 1487 N N . THR A 1 195 ? -7.126 -7.032 24.033 1.00 83.56 195 THR A N 1
ATOM 1488 C CA . THR A 1 195 ? -7.590 -5.727 24.538 1.00 83.56 195 THR A CA 1
ATOM 1489 C C . THR A 1 195 ? -7.298 -4.551 23.604 1.00 83.56 195 THR A C 1
ATOM 1491 O O . THR A 1 195 ? -7.783 -3.454 23.865 1.00 83.56 195 THR A O 1
ATOM 1494 N N . SER A 1 196 ? -6.512 -4.753 22.539 1.00 84.50 196 SER A N 1
ATOM 1495 C CA . SER A 1 196 ? -6.235 -3.710 21.542 1.00 84.50 196 SER A CA 1
ATOM 1496 C C . SER A 1 196 ? -7.450 -3.395 20.669 1.00 84.50 196 SER A C 1
ATOM 1498 O O . SER A 1 196 ? -7.656 -2.235 20.331 1.00 84.50 196 SER A O 1
ATOM 1500 N N . VAL A 1 197 ? -8.300 -4.395 20.413 1.00 89.06 197 VAL A N 1
ATOM 1501 C CA . VAL A 1 197 ? -9.578 -4.221 19.716 1.00 89.06 197 VAL A CA 1
ATOM 1502 C C . VAL A 1 197 ? -10.574 -3.611 20.696 1.00 89.06 197 VAL A C 1
ATOM 1504 O O . VAL A 1 197 ? -11.151 -4.305 21.550 1.00 89.06 197 VAL A O 1
ATOM 1507 N N . PHE A 1 198 ? -10.763 -2.296 20.611 1.00 87.06 198 PHE A N 1
ATOM 1508 C CA . PHE A 1 198 ? -11.682 -1.587 21.494 1.00 87.06 198 PHE A CA 1
ATOM 1509 C C . PHE A 1 198 ? -13.149 -1.948 21.181 1.00 87.06 198 PHE A C 1
ATOM 1511 O O . PHE A 1 198 ? -13.459 -2.415 20.089 1.00 87.06 198 PHE A O 1
ATOM 1518 N N . PRO A 1 199 ? -14.079 -1.816 22.141 1.00 85.31 199 PRO A N 1
ATOM 1519 C CA . PRO A 1 199 ? -15.500 -2.023 21.868 1.00 85.31 199 PRO A CA 1
ATOM 1520 C C . PRO A 1 199 ? -16.060 -0.904 20.987 1.00 85.31 199 PRO A C 1
ATOM 1522 O O . PRO A 1 199 ? -16.015 0.267 21.378 1.00 85.31 199 PRO A O 1
ATOM 1525 N N . THR A 1 200 ? -16.615 -1.270 19.836 1.00 92.50 200 THR A N 1
ATOM 1526 C CA . THR A 1 200 ? -17.250 -0.335 18.902 1.00 92.50 200 THR A CA 1
ATOM 1527 C C . THR A 1 200 ? -18.473 0.324 19.555 1.00 92.50 200 THR A C 1
ATOM 1529 O O . THR A 1 200 ? -19.256 -0.357 20.218 1.00 92.50 200 THR A O 1
ATOM 1532 N N . PRO A 1 201 ? -18.649 1.653 19.462 1.00 94.69 201 PRO A N 1
ATOM 1533 C CA . PRO A 1 201 ? -19.850 2.309 19.975 1.00 94.69 201 PRO A CA 1
ATOM 1534 C C . PRO A 1 201 ? -21.089 1.887 19.174 1.00 94.69 201 PRO A C 1
ATOM 1536 O O . PRO A 1 201 ? -20.993 1.631 17.975 1.00 94.69 201 PRO A O 1
ATOM 1539 N N . VAL A 1 202 ? -22.263 1.891 19.810 1.00 95.38 202 VAL A N 1
ATOM 1540 C CA . VAL A 1 202 ? -23.518 1.789 19.048 1.00 95.38 202 VAL A CA 1
ATOM 1541 C C . VAL A 1 202 ? -23.723 3.042 18.201 1.00 95.38 202 VAL A C 1
ATOM 1543 O O . VAL A 1 202 ? -23.307 4.140 18.590 1.00 95.38 202 VAL A O 1
ATOM 1546 N N . ARG A 1 203 ? -24.423 2.904 17.074 1.00 95.56 203 ARG A N 1
ATOM 1547 C CA . ARG A 1 203 ? -24.694 4.001 16.130 1.00 95.56 203 ARG A CA 1
ATOM 1548 C C . ARG A 1 203 ? -25.278 5.241 16.813 1.00 95.56 203 ARG A C 1
ATOM 1550 O O . ARG A 1 203 ? -24.802 6.356 16.596 1.00 95.56 203 ARG A O 1
ATOM 1557 N N . ALA A 1 204 ? -26.246 5.050 17.712 1.00 95.44 204 ALA A N 1
ATOM 1558 C CA . ALA A 1 204 ? -26.899 6.135 18.446 1.00 95.44 204 ALA A CA 1
ATOM 1559 C C . ALA A 1 204 ? -25.920 6.994 19.272 1.00 95.44 204 ALA A C 1
ATOM 1561 O O . ALA A 1 204 ? -26.137 8.196 19.441 1.00 95.44 204 ALA A O 1
ATOM 1562 N N . ALA A 1 205 ? -24.804 6.426 19.745 1.00 96.06 205 ALA A N 1
ATOM 1563 C CA . ALA A 1 205 ? -23.820 7.156 20.541 1.00 96.06 205 ALA A CA 1
ATOM 1564 C C . ALA A 1 205 ? -23.137 8.290 19.753 1.00 96.06 205 ALA A C 1
ATOM 1566 O O . ALA A 1 205 ? -22.665 9.259 20.356 1.00 96.06 205 ALA A O 1
ATOM 1567 N N . LEU A 1 206 ? -23.142 8.227 18.414 1.00 95.75 206 LEU A N 1
ATOM 1568 C CA . LEU A 1 206 ? -22.650 9.301 17.548 1.00 95.75 206 LEU A CA 1
ATOM 1569 C C . LEU A 1 206 ? -23.473 10.593 17.660 1.00 95.75 206 LEU A C 1
ATOM 1571 O O . LEU A 1 206 ? -22.989 11.642 17.238 1.00 95.75 206 LEU A O 1
ATOM 1575 N N . LEU A 1 207 ? -24.677 10.562 18.235 1.00 94.38 207 LEU A N 1
ATOM 1576 C CA . LEU A 1 207 ? -25.513 11.752 18.434 1.00 94.38 207 LEU A CA 1
ATOM 1577 C C . LEU A 1 207 ? -25.109 12.575 19.668 1.00 94.38 207 LEU A C 1
ATOM 1579 O O . LEU A 1 207 ? -25.514 13.731 19.799 1.00 94.38 207 LEU A O 1
ATOM 1583 N N . GLY A 1 208 ? -24.304 12.010 20.574 1.00 94.81 208 GLY A N 1
ATOM 1584 C CA . GLY A 1 208 ? -23.876 12.708 21.784 1.00 94.81 208 GLY A CA 1
ATOM 1585 C C . GLY A 1 208 ? -22.959 13.897 21.481 1.00 94.81 208 GLY A C 1
ATOM 1586 O O . GLY A 1 208 ? -21.988 13.781 20.732 1.00 94.81 208 GLY A O 1
ATOM 1587 N N . ARG A 1 209 ? -23.234 15.050 22.102 1.00 93.50 209 ARG A N 1
ATOM 1588 C CA . ARG A 1 209 ? -22.475 16.302 21.905 1.00 93.50 209 ARG A CA 1
ATOM 1589 C C . ARG A 1 209 ? -21.239 16.398 22.795 1.00 93.50 209 ARG A C 1
ATOM 1591 O O . ARG A 1 209 ? -20.374 17.240 22.578 1.00 93.50 209 ARG A O 1
ATOM 1598 N N . ASN A 1 210 ? -21.189 15.582 23.842 1.00 95.88 210 ASN A N 1
ATOM 1599 C CA . ASN A 1 210 ? -20.079 15.485 24.780 1.00 95.88 210 ASN A CA 1
ATOM 1600 C C . ASN A 1 210 ? -19.933 14.040 25.286 1.00 95.88 210 ASN A C 1
ATOM 1602 O O . ASN A 1 210 ? -20.825 13.212 25.089 1.00 95.88 210 ASN A O 1
ATOM 1606 N N . HIS A 1 211 ? -18.829 13.749 25.982 1.00 96.38 211 HIS A N 1
ATOM 1607 C CA . HIS A 1 211 ? -18.540 12.408 26.502 1.00 96.38 211 HIS A CA 1
ATOM 1608 C C . HIS A 1 211 ? -19.655 11.861 27.397 1.00 96.38 211 HIS A C 1
ATOM 1610 O O . HIS A 1 211 ? -20.008 10.691 27.292 1.00 96.38 211 HIS A O 1
ATOM 1616 N N . SER A 1 212 ? -20.206 12.691 28.286 1.00 96.75 212 SER A N 1
ATOM 1617 C CA . SER A 1 212 ? -21.249 12.264 29.223 1.00 96.75 212 SER A CA 1
ATOM 1618 C C . SER A 1 212 ? -22.508 11.822 28.479 1.00 96.75 212 SER A C 1
ATOM 1620 O O . SER A 1 212 ? -23.024 10.738 28.728 1.00 96.75 212 SER A O 1
ATOM 1622 N N . GLU A 1 213 ? -22.953 12.631 27.516 1.00 97.31 213 GLU A N 1
ATOM 1623 C CA . GLU A 1 213 ? -24.138 12.356 26.702 1.00 97.31 213 GLU A CA 1
ATOM 1624 C C . GLU A 1 213 ? -23.942 11.124 25.809 1.00 97.31 213 GLU A C 1
ATOM 1626 O O . GLU A 1 213 ? -24.754 10.207 25.862 1.00 97.31 213 GLU A O 1
ATOM 1631 N N . ALA A 1 214 ? -22.835 11.041 25.064 1.00 96.56 214 ALA A N 1
ATOM 1632 C CA . ALA A 1 214 ? -22.546 9.888 24.207 1.00 96.56 214 ALA A CA 1
ATOM 1633 C C . ALA A 1 214 ? -22.426 8.583 25.014 1.00 96.56 214 ALA A C 1
ATOM 1635 O O . ALA A 1 214 ? -22.930 7.539 24.607 1.00 96.56 214 ALA A O 1
ATOM 1636 N N . SER A 1 215 ? -21.784 8.640 26.186 1.00 96.00 215 SER A N 1
ATOM 1637 C CA . SER A 1 215 ? -21.627 7.489 27.079 1.00 96.00 215 SER A CA 1
ATOM 1638 C C . SER A 1 215 ? -22.953 7.064 27.722 1.00 96.00 215 SER A C 1
ATOM 1640 O O . SER A 1 215 ? -23.176 5.868 27.911 1.00 96.00 215 SER A O 1
ATOM 1642 N N . ALA A 1 216 ? -23.842 8.018 28.027 1.00 96.75 216 ALA A N 1
ATOM 1643 C CA . ALA A 1 216 ? -25.192 7.741 28.511 1.00 96.75 216 ALA A CA 1
ATOM 1644 C C . ALA A 1 216 ? -26.057 7.084 27.428 1.00 96.75 216 ALA A C 1
ATOM 1646 O O . ALA A 1 216 ? -26.641 6.041 27.703 1.00 96.75 216 ALA A O 1
ATOM 1647 N N . ILE A 1 217 ? -26.056 7.624 26.203 1.00 96.19 217 ILE A N 1
ATOM 1648 C CA . ILE A 1 217 ? -26.767 7.037 25.058 1.00 96.19 217 ILE A CA 1
ATOM 1649 C C . ILE A 1 217 ? -26.258 5.617 24.793 1.00 96.19 217 ILE A C 1
ATOM 1651 O O . ILE A 1 217 ? -27.043 4.682 24.703 1.00 96.19 217 ILE A O 1
ATOM 1655 N N . ASN A 1 218 ? -24.940 5.409 24.747 1.00 95.75 218 ASN A N 1
ATOM 1656 C CA . ASN A 1 218 ? -24.391 4.067 24.547 1.00 95.75 218 ASN A CA 1
ATOM 1657 C C . ASN A 1 218 ? -24.852 3.095 25.651 1.00 95.75 218 ASN A C 1
ATOM 1659 O O . ASN A 1 218 ? -25.210 1.955 25.371 1.00 95.75 218 ASN A O 1
ATOM 1663 N N . ALA A 1 219 ? -24.889 3.549 26.908 1.00 95.38 219 ALA A N 1
ATOM 1664 C CA . ALA A 1 219 ? -25.339 2.725 28.025 1.00 95.38 219 ALA A CA 1
ATOM 1665 C C . ALA A 1 219 ? -26.841 2.419 27.992 1.00 95.38 219 ALA A C 1
ATOM 1667 O O . ALA A 1 219 ? -27.231 1.346 28.443 1.00 95.38 219 ALA A O 1
ATOM 1668 N N . GLU A 1 220 ? -27.662 3.326 27.470 1.00 95.62 220 GLU A N 1
ATOM 1669 C CA . GLU A 1 220 ? -29.101 3.123 27.294 1.00 95.62 220 GLU A CA 1
ATOM 1670 C C . GLU A 1 220 ? -29.394 1.996 26.299 1.00 95.62 220 GLU A C 1
ATOM 1672 O O . GLU A 1 220 ? -30.200 1.120 26.596 1.00 95.62 220 GLU A O 1
ATOM 1677 N N . TYR A 1 221 ? -28.688 1.975 25.168 1.00 93.06 221 TYR A N 1
ATOM 1678 C CA . TYR A 1 221 ? -28.931 1.004 24.100 1.00 93.06 221 TYR A CA 1
ATOM 1679 C C . TYR A 1 221 ? -28.301 -0.364 24.383 1.00 93.06 221 TYR A C 1
ATOM 1681 O O . TYR A 1 221 ? -28.937 -1.384 24.151 1.00 93.06 221 TYR A O 1
ATOM 1689 N N . CYS A 1 222 ? -27.071 -0.409 24.913 1.00 92.00 222 CYS A N 1
ATOM 1690 C CA . CYS A 1 222 ? -26.325 -1.669 25.039 1.00 92.00 222 CYS A CA 1
ATOM 1691 C C . CYS A 1 222 ? -25.857 -2.000 26.468 1.00 92.00 222 CYS A C 1
ATOM 1693 O O . CYS A 1 222 ? -25.068 -2.928 26.673 1.00 92.00 222 CYS A O 1
ATOM 1695 N N . GLY A 1 223 ? -26.251 -1.212 27.475 1.00 91.69 223 GLY A N 1
ATOM 1696 C CA . GLY A 1 223 ? -25.884 -1.435 28.881 1.00 91.69 223 GLY A CA 1
ATOM 1697 C C . GLY A 1 223 ? -24.413 -1.162 29.228 1.00 91.69 223 GLY A C 1
ATOM 1698 O O . GLY A 1 223 ? -23.959 -1.519 30.319 1.00 91.69 223 GLY A O 1
ATOM 1699 N N . LYS A 1 224 ? -23.631 -0.556 28.322 1.00 92.31 224 LYS A N 1
ATOM 1700 C CA . LYS A 1 224 ? -22.191 -0.296 28.501 1.00 92.31 224 LYS A CA 1
ATOM 1701 C C . LYS A 1 224 ? -21.858 1.173 28.277 1.00 92.31 224 LYS A C 1
ATOM 1703 O O . LYS A 1 224 ? -22.384 1.805 27.372 1.00 92.31 224 LYS A O 1
ATOM 1708 N N . ARG A 1 225 ? -20.951 1.723 29.084 1.00 93.31 225 ARG A N 1
ATOM 1709 C CA . ARG A 1 225 ? -20.468 3.105 28.938 1.00 93.31 225 ARG A CA 1
ATOM 1710 C C . ARG A 1 225 ? -19.258 3.180 28.013 1.00 93.31 225 ARG A C 1
ATOM 1712 O O . ARG A 1 225 ? -18.467 2.242 27.943 1.00 93.31 225 ARG A O 1
ATOM 1719 N N . LEU A 1 226 ? -19.098 4.325 27.355 1.00 93.12 226 LEU A N 1
ATOM 1720 C CA . LEU A 1 226 ? -17.915 4.629 26.554 1.00 93.12 226 LEU A CA 1
ATOM 1721 C C . LEU A 1 226 ? -16.731 5.025 27.434 1.00 93.12 226 LEU A C 1
ATOM 1723 O O . LEU A 1 226 ? -16.896 5.706 28.451 1.00 93.12 226 LEU A O 1
ATOM 1727 N N . SER A 1 227 ? -15.540 4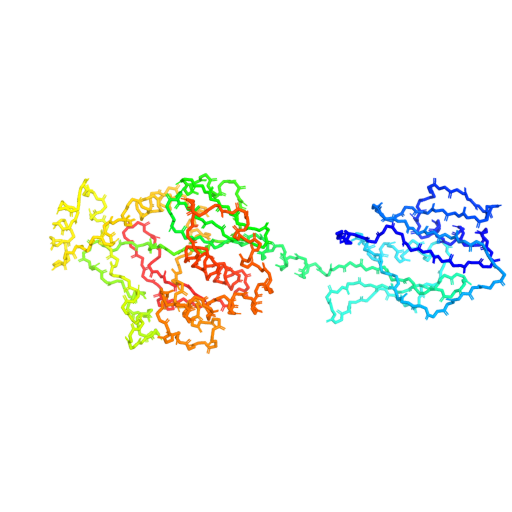.615 26.999 1.00 91.50 227 SER A N 1
ATOM 1728 C CA . SER A 1 227 ? -14.272 5.119 27.521 1.00 91.50 227 SER A CA 1
ATOM 1729 C C . SER A 1 227 ? -13.928 6.474 26.893 1.00 91.50 227 SER A C 1
ATOM 1731 O O . SER A 1 227 ? -14.390 6.788 25.794 1.00 91.50 227 SER A O 1
ATOM 1733 N N . ALA A 1 228 ? -13.047 7.244 27.542 1.00 91.12 228 ALA A N 1
ATOM 1734 C CA . ALA A 1 228 ? -12.536 8.492 26.973 1.00 91.12 228 ALA A CA 1
ATOM 1735 C C . ALA A 1 228 ? -11.827 8.267 25.625 1.00 91.12 228 ALA A C 1
ATOM 1737 O O . ALA A 1 228 ? -11.973 9.073 24.711 1.00 91.12 228 ALA A O 1
ATOM 1738 N N . GLN A 1 229 ? -11.113 7.144 25.483 1.00 88.75 229 GLN A N 1
ATOM 1739 C CA . GLN A 1 229 ? -10.449 6.762 24.238 1.00 88.75 229 GLN A CA 1
ATOM 1740 C C . GLN A 1 229 ? -11.465 6.537 23.111 1.00 88.75 229 GLN A C 1
ATOM 1742 O O . GLN A 1 229 ? -11.349 7.157 22.060 1.00 88.75 229 GLN A O 1
ATOM 1747 N N . THR A 1 230 ? -12.492 5.715 23.347 1.00 91.56 230 THR A N 1
ATOM 1748 C CA . THR A 1 230 ? -13.554 5.452 22.360 1.00 91.56 230 THR A CA 1
ATOM 1749 C C . THR A 1 230 ? -14.311 6.732 22.007 1.00 91.56 230 THR A C 1
ATOM 1751 O O . THR A 1 230 ? -14.600 6.978 20.840 1.00 91.56 230 THR A O 1
ATOM 1754 N N . TYR A 1 231 ? -14.595 7.582 22.998 1.00 94.38 231 TYR A N 1
ATOM 1755 C CA . TYR A 1 231 ? -15.262 8.861 22.765 1.00 94.38 231 TYR A CA 1
ATOM 1756 C C . TYR A 1 231 ? -14.459 9.783 21.832 1.00 94.38 231 TYR A C 1
ATOM 1758 O O . TYR A 1 231 ? -15.028 10.400 20.933 1.00 94.38 231 TYR A O 1
ATOM 1766 N N . ASN A 1 232 ? -13.137 9.849 22.013 1.00 93.56 232 ASN A N 1
ATOM 1767 C CA . ASN A 1 232 ? -12.266 10.679 21.179 1.00 93.56 232 ASN A CA 1
ATOM 1768 C C . ASN A 1 232 ? -12.236 10.228 19.707 1.00 93.56 232 ASN A C 1
ATOM 1770 O O . ASN A 1 232 ? -11.900 11.036 18.843 1.00 93.56 232 ASN A O 1
ATOM 1774 N N . LEU A 1 233 ? -12.621 8.980 19.413 1.00 94.88 233 LEU A N 1
ATOM 1775 C CA . LEU A 1 233 ? -12.745 8.462 18.048 1.00 94.88 233 LEU A CA 1
ATOM 1776 C C . LEU A 1 233 ? -14.106 8.765 17.405 1.00 94.88 233 LEU A C 1
ATOM 1778 O O . LEU A 1 233 ? -14.193 8.773 16.180 1.00 94.88 233 LEU A O 1
ATOM 1782 N N . LEU A 1 234 ? -15.158 9.078 18.177 1.00 96.44 234 LEU A N 1
ATOM 1783 C CA . LEU A 1 234 ? -16.505 9.300 17.622 1.00 96.44 234 LEU A CA 1
ATOM 1784 C C . LEU A 1 234 ? -16.564 10.337 16.491 1.00 96.44 234 LEU A C 1
ATOM 1786 O O . LEU A 1 234 ? -17.310 10.098 15.546 1.00 96.44 234 LEU A O 1
ATOM 1790 N N . PRO A 1 235 ? -15.823 11.468 16.520 1.00 96.50 235 PRO A N 1
ATOM 1791 C CA . PRO A 1 235 ? -15.819 12.396 15.392 1.00 96.50 235 PRO A CA 1
ATOM 1792 C C . PRO A 1 235 ? -15.378 11.741 14.078 1.00 96.50 235 PRO A C 1
ATOM 1794 O O . PRO A 1 235 ? -15.991 11.994 13.048 1.00 96.50 235 PRO A O 1
ATOM 1797 N N . LYS A 1 236 ? -14.368 10.867 14.133 1.00 97.62 236 LYS A N 1
ATOM 1798 C CA . LYS A 1 236 ? -13.828 10.144 12.977 1.00 97.62 236 LYS A CA 1
ATOM 1799 C C . LYS A 1 236 ? -14.732 9.009 12.520 1.00 97.62 236 LYS A C 1
ATOM 1801 O O . LYS A 1 236 ? -14.946 8.854 11.324 1.00 97.62 236 LYS A O 1
ATOM 1806 N N . ILE A 1 237 ? -15.302 8.269 13.473 1.00 97.81 237 ILE A N 1
ATOM 1807 C CA . ILE A 1 237 ? -16.308 7.237 13.191 1.00 97.81 237 ILE A CA 1
ATOM 1808 C C . ILE A 1 237 ? -17.507 7.873 12.482 1.00 97.81 237 ILE A C 1
ATOM 1810 O O . ILE A 1 237 ? -17.945 7.367 11.458 1.00 97.81 237 ILE A O 1
ATOM 1814 N N . ARG A 1 238 ? -17.995 9.019 12.979 1.00 97.81 238 ARG A N 1
ATOM 1815 C CA . ARG A 1 238 ? -19.101 9.760 12.357 1.00 97.81 238 ARG A CA 1
ATOM 1816 C C . ARG A 1 238 ? -18.757 10.218 10.944 1.00 97.81 238 ARG A C 1
ATOM 1818 O O . ARG A 1 238 ? -19.569 10.058 10.047 1.00 97.81 238 ARG A O 1
ATOM 1825 N N . GLU A 1 239 ? -17.563 10.774 10.751 1.00 98.25 239 GLU A N 1
ATOM 1826 C CA . GLU A 1 239 ? -17.103 11.230 9.438 1.00 98.25 239 GLU A CA 1
ATOM 1827 C C . GLU A 1 239 ? -17.042 10.089 8.410 1.00 98.25 239 GLU A C 1
ATOM 1829 O O . GLU A 1 239 ? -17.513 10.251 7.283 1.00 98.25 239 GLU A O 1
ATOM 1834 N N . LEU A 1 240 ? -16.491 8.935 8.799 1.00 98.56 240 LEU A N 1
ATOM 1835 C CA . LEU A 1 240 ? -16.436 7.746 7.951 1.00 98.56 240 LEU A CA 1
ATOM 1836 C C . LEU A 1 240 ? -17.837 7.191 7.666 1.00 98.56 240 LEU A C 1
ATOM 1838 O O . LEU A 1 240 ? -18.165 6.921 6.513 1.00 98.56 240 LEU A O 1
ATOM 1842 N N . ASP A 1 241 ? -18.671 7.060 8.694 1.00 98.12 241 ASP A N 1
ATOM 1843 C CA . ASP A 1 241 ? -20.044 6.574 8.568 1.00 98.12 241 ASP A CA 1
ATOM 1844 C C . ASP A 1 241 ? -20.879 7.446 7.615 1.00 98.12 241 ASP A C 1
ATOM 1846 O O . ASP A 1 241 ? -21.480 6.939 6.667 1.00 98.12 241 ASP A O 1
ATOM 1850 N N . ASP A 1 242 ? -20.844 8.771 7.796 1.00 97.75 242 ASP A N 1
ATOM 1851 C CA . ASP A 1 242 ? -21.545 9.729 6.936 1.00 97.75 242 ASP A CA 1
ATOM 1852 C C . ASP A 1 242 ? -21.080 9.638 5.473 1.00 97.75 242 ASP A C 1
ATOM 1854 O O . ASP A 1 242 ? -21.901 9.740 4.555 1.00 97.75 242 ASP A O 1
ATOM 1858 N N . LEU A 1 243 ? -19.776 9.449 5.240 1.00 98.00 243 LEU A N 1
ATOM 1859 C CA . LEU A 1 243 ? -19.215 9.273 3.899 1.00 98.00 243 LEU A CA 1
ATOM 1860 C C . LEU A 1 243 ? -19.753 8.001 3.236 1.00 98.00 243 LEU A C 1
ATOM 1862 O O . LEU A 1 243 ? -20.197 8.044 2.084 1.00 98.00 243 LEU A O 1
ATOM 1866 N N . LEU A 1 244 ? -19.708 6.877 3.952 1.00 98.00 244 LEU A N 1
ATOM 1867 C CA . LEU A 1 244 ? -20.104 5.577 3.421 1.00 98.00 244 LEU A CA 1
ATOM 1868 C C . LEU A 1 244 ? -21.600 5.528 3.130 1.00 98.00 244 LEU A C 1
ATOM 1870 O O . LEU A 1 244 ? -21.991 5.111 2.043 1.00 98.00 244 LEU A O 1
ATOM 1874 N N . ARG A 1 245 ? -22.446 6.050 4.018 1.00 96.38 245 ARG A N 1
ATOM 1875 C CA . ARG A 1 245 ? -23.904 6.102 3.801 1.00 96.38 245 ARG A CA 1
ATOM 1876 C C . ARG A 1 245 ? -24.316 6.912 2.571 1.00 96.38 245 ARG A C 1
ATOM 1878 O O . ARG A 1 245 ? -25.369 6.674 1.990 1.00 96.38 245 ARG A O 1
ATOM 1885 N N . ARG A 1 246 ? -23.491 7.874 2.150 1.00 96.12 246 ARG A N 1
ATOM 1886 C CA . ARG A 1 246 ? -23.779 8.759 1.007 1.00 96.12 246 ARG A CA 1
ATOM 1887 C C . ARG A 1 246 ? -23.140 8.301 -0.301 1.00 96.12 246 ARG A C 1
ATOM 1889 O O . ARG A 1 246 ? -23.402 8.911 -1.336 1.00 96.12 246 ARG A O 1
ATOM 1896 N N . SER A 1 247 ? -22.285 7.278 -0.278 1.00 95.06 247 SER A N 1
ATOM 1897 C CA . SER A 1 247 ? -21.475 6.907 -1.436 1.00 95.06 247 SER A CA 1
ATOM 1898 C C . SER A 1 247 ? -21.285 5.399 -1.560 1.00 95.06 247 SER A C 1
ATOM 1900 O O . SER A 1 247 ? -20.330 4.829 -1.033 1.00 95.06 247 SER A O 1
ATOM 1902 N N . ALA A 1 248 ? -22.120 4.765 -2.388 1.00 93.06 248 ALA A N 1
ATOM 1903 C CA . ALA A 1 248 ? -21.923 3.375 -2.809 1.00 93.06 248 ALA A CA 1
ATOM 1904 C C . ALA A 1 248 ? -20.545 3.150 -3.469 1.00 93.06 248 ALA A C 1
ATOM 1906 O O . ALA A 1 248 ? -19.963 2.071 -3.369 1.00 93.06 248 ALA A O 1
ATOM 1907 N N . TYR A 1 249 ? -19.983 4.187 -4.108 1.00 94.06 249 TYR A N 1
ATOM 1908 C CA . TYR A 1 249 ? -18.628 4.146 -4.664 1.00 94.06 249 TYR A CA 1
ATOM 1909 C C . TYR A 1 249 ? -17.573 3.861 -3.587 1.00 94.06 249 TYR A C 1
ATOM 1911 O O . TYR A 1 249 ? -16.669 3.053 -3.817 1.00 94.06 249 TYR A O 1
ATOM 1919 N N . TRP A 1 250 ? -17.704 4.517 -2.430 1.00 95.81 250 TRP A N 1
ATOM 1920 C CA . TRP A 1 250 ? -16.784 4.381 -1.305 1.00 95.81 250 TRP A CA 1
ATOM 1921 C C . TRP A 1 250 ? -17.090 3.156 -0.443 1.00 95.81 250 TRP A C 1
ATOM 1923 O O . TRP A 1 250 ? -16.145 2.504 -0.011 1.00 95.81 250 TRP A O 1
ATOM 1933 N N . GLN A 1 251 ? -18.359 2.759 -0.297 1.00 94.75 251 GLN A N 1
ATOM 1934 C CA . GLN A 1 251 ? -18.728 1.481 0.337 1.00 94.75 251 GLN A CA 1
ATOM 1935 C C . GLN A 1 251 ? -18.039 0.275 -0.313 1.00 94.75 251 GLN A C 1
ATOM 1937 O O . GLN A 1 251 ? -17.645 -0.660 0.375 1.00 94.75 251 GLN A O 1
ATOM 1942 N N . ALA A 1 252 ? -17.854 0.303 -1.634 1.00 92.62 252 ALA A N 1
ATOM 1943 C CA . ALA A 1 252 ? -17.196 -0.778 -2.363 1.00 92.62 252 ALA A CA 1
ATOM 1944 C C . ALA A 1 252 ? -15.656 -0.774 -2.263 1.00 92.62 252 ALA A C 1
ATOM 1946 O O . ALA A 1 252 ? -15.034 -1.714 -2.752 1.00 92.62 252 ALA A O 1
ATOM 1947 N N . ARG A 1 253 ? -15.036 0.285 -1.719 1.00 95.62 253 ARG A N 1
ATOM 1948 C CA . ARG A 1 253 ? -13.573 0.507 -1.771 1.00 95.62 253 ARG A CA 1
ATOM 1949 C C . ARG A 1 253 ? -12.908 0.723 -0.419 1.00 95.62 253 ARG A C 1
ATOM 1951 O O . ARG A 1 253 ? -11.693 0.569 -0.335 1.00 95.62 253 ARG A O 1
ATOM 1958 N N . LEU A 1 254 ? -13.663 1.134 0.597 1.00 97.88 254 LEU A N 1
ATOM 1959 C CA . LEU A 1 254 ? -13.188 1.305 1.966 1.00 97.88 254 LEU A CA 1
ATOM 1960 C C . LEU A 1 254 ? -13.469 0.040 2.766 1.00 97.88 254 LEU A C 1
ATOM 1962 O O . LEU A 1 254 ? -14.610 -0.406 2.874 1.00 97.88 254 LEU A O 1
ATOM 1966 N N . HIS A 1 255 ? -12.412 -0.511 3.342 1.00 98.50 255 HIS A N 1
ATOM 1967 C CA . HIS A 1 255 ? -12.452 -1.727 4.133 1.00 98.50 255 HIS A CA 1
ATOM 1968 C C . HIS A 1 255 ? -11.920 -1.435 5.532 1.00 98.50 255 HIS A C 1
ATOM 1970 O O . HIS A 1 255 ? -10.836 -0.875 5.690 1.00 98.50 255 HIS A O 1
ATOM 1976 N N . GLU A 1 256 ? -12.678 -1.823 6.549 1.00 98.50 256 GLU A N 1
ATOM 1977 C CA . GLU A 1 256 ? -12.204 -1.776 7.925 1.00 98.50 256 GLU A CA 1
ATOM 1978 C C . GLU A 1 256 ? -11.096 -2.822 8.109 1.00 98.50 256 GLU A C 1
ATOM 1980 O O . GLU A 1 256 ? -11.205 -3.965 7.657 1.00 98.50 256 GLU A O 1
ATOM 1985 N N . THR A 1 257 ? -10.031 -2.418 8.791 1.00 98.31 257 THR A N 1
ATOM 1986 C CA . THR A 1 257 ? -8.922 -3.274 9.218 1.00 98.31 257 THR A CA 1
ATOM 1987 C C . THR A 1 257 ? -8.558 -2.941 10.660 1.00 98.31 257 THR A C 1
ATOM 1989 O O . THR A 1 257 ? -9.066 -1.978 11.225 1.00 98.31 257 THR A O 1
ATOM 1992 N N . HIS A 1 258 ? -7.665 -3.726 11.259 1.00 97.38 258 HIS A N 1
ATOM 1993 C CA . HIS A 1 258 ? -7.119 -3.438 12.580 1.00 97.38 258 HIS A CA 1
ATOM 1994 C C . HIS A 1 258 ? -5.596 -3.657 12.582 1.00 97.38 258 HIS A C 1
ATOM 1996 O O . HIS A 1 258 ? -5.158 -4.787 12.334 1.00 97.38 258 HIS A O 1
ATOM 2002 N N . PRO A 1 259 ? -4.767 -2.650 12.924 1.00 96.88 259 PRO A N 1
ATOM 2003 C CA . PRO A 1 259 ? -3.313 -2.712 12.792 1.00 96.88 259 PRO A CA 1
ATOM 2004 C C . PRO A 1 259 ? -2.669 -3.918 13.462 1.00 96.88 259 PRO A C 1
ATOM 2006 O O . PRO A 1 259 ? -1.783 -4.544 12.897 1.00 96.88 259 PRO A O 1
ATOM 2009 N N . GLU A 1 260 ? -3.126 -4.307 14.653 1.00 95.88 260 GLU A N 1
ATOM 2010 C CA . GLU A 1 260 ? -2.556 -5.468 15.351 1.00 95.88 260 GLU A CA 1
ATOM 2011 C C . GLU A 1 260 ? -2.860 -6.796 14.655 1.00 95.88 260 GLU A C 1
ATOM 2013 O O . GLU A 1 260 ? -2.051 -7.717 14.737 1.00 95.88 260 GLU A O 1
ATOM 2018 N N . VAL A 1 261 ? -4.000 -6.895 13.964 1.00 96.88 261 VAL A N 1
ATOM 2019 C CA . VAL A 1 261 ? -4.359 -8.082 13.178 1.00 96.88 261 VAL A CA 1
ATOM 2020 C C . VAL A 1 261 ? -3.500 -8.116 11.914 1.00 96.88 261 VAL A C 1
ATOM 2022 O O . VAL A 1 261 ? -2.887 -9.140 11.621 1.00 96.88 261 VAL A O 1
ATOM 2025 N N . SER A 1 262 ? -3.345 -6.977 11.235 1.00 97.94 262 SER A N 1
ATOM 2026 C CA . SER A 1 262 ? -2.445 -6.837 10.084 1.00 97.94 262 SER A CA 1
ATOM 2027 C C . SER A 1 262 ? -0.984 -7.128 10.449 1.00 97.94 262 SER A C 1
ATOM 2029 O O . SER A 1 262 ? -0.305 -7.863 9.739 1.00 97.94 262 SER A O 1
ATOM 2031 N N . PHE A 1 263 ? -0.487 -6.633 11.587 1.00 97.19 263 PHE A N 1
ATOM 2032 C CA . PHE A 1 263 ? 0.864 -6.944 12.064 1.00 97.19 263 PHE A CA 1
ATOM 2033 C C . PHE A 1 263 ? 1.028 -8.416 12.444 1.00 97.19 263 PHE A C 1
ATOM 2035 O O . PHE A 1 263 ? 2.101 -8.971 12.213 1.00 97.19 263 PHE A O 1
ATOM 2042 N N . ALA A 1 264 ? -0.004 -9.063 12.997 1.00 95.56 264 ALA A N 1
ATOM 2043 C CA . ALA A 1 264 ? 0.021 -10.507 13.215 1.00 95.56 264 ALA A CA 1
ATOM 2044 C C . ALA A 1 264 ? 0.143 -11.252 11.879 1.00 95.56 264 ALA A C 1
ATOM 2046 O O . ALA A 1 264 ? 0.972 -12.146 11.746 1.00 95.56 264 ALA A O 1
ATOM 2047 N N . ALA A 1 265 ? -0.606 -10.833 10.858 1.00 96.38 265 ALA A N 1
ATOM 2048 C CA . ALA A 1 265 ? -0.534 -11.408 9.519 1.00 96.38 265 ALA A CA 1
ATOM 2049 C C . ALA A 1 265 ? 0.834 -11.198 8.845 1.00 96.38 265 ALA A C 1
ATOM 2051 O O . ALA A 1 265 ? 1.399 -12.154 8.315 1.00 96.38 265 ALA A O 1
ATOM 2052 N N . MET A 1 266 ? 1.428 -10.002 8.952 1.00 96.62 266 MET A N 1
ATOM 2053 C CA . MET A 1 266 ? 2.822 -9.752 8.544 1.00 96.62 266 MET A CA 1
ATOM 2054 C C . MET A 1 266 ? 3.815 -10.653 9.292 1.00 96.62 266 MET A C 1
ATOM 2056 O O . MET A 1 266 ? 4.858 -11.025 8.760 1.00 96.62 266 MET A O 1
ATOM 2060 N N . ASN A 1 267 ? 3.500 -11.000 10.540 1.00 95.81 267 ASN A N 1
ATOM 2061 C CA . ASN A 1 267 ? 4.301 -11.853 11.408 1.00 95.81 267 ASN A CA 1
ATOM 2062 C C . ASN A 1 267 ? 3.870 -13.331 11.321 1.00 95.81 267 ASN A C 1
ATOM 2064 O O . ASN A 1 267 ? 3.804 -14.025 12.333 1.00 95.81 267 ASN A O 1
ATOM 2068 N N . ALA A 1 268 ? 3.559 -13.809 10.111 1.00 92.44 268 ALA A N 1
ATOM 2069 C CA . ALA A 1 268 ? 3.188 -15.200 9.831 1.00 92.44 268 ALA A CA 1
ATOM 2070 C C . ALA A 1 268 ? 1.977 -15.723 10.637 1.00 92.44 268 ALA A C 1
ATOM 2072 O O . ALA A 1 268 ? 1.880 -16.912 10.934 1.00 92.44 268 ALA A O 1
ATOM 2073 N N . GLY A 1 269 ? 1.043 -14.835 10.981 1.00 90.31 269 GLY A N 1
ATOM 2074 C CA . GLY A 1 269 ? -0.166 -15.144 11.747 1.00 90.31 269 GLY A CA 1
ATOM 2075 C C . GLY A 1 269 ? 0.004 -15.073 13.268 1.00 90.31 269 GLY A C 1
ATOM 2076 O O . GLY A 1 269 ? -0.972 -15.267 13.990 1.00 90.31 269 GLY A O 1
ATOM 2077 N N . GLU A 1 270 ? 1.200 -14.774 13.780 1.00 90.50 270 GLU A N 1
ATOM 2078 C CA . GLU A 1 270 ? 1.454 -14.688 15.220 1.00 90.50 270 GLU A CA 1
ATOM 2079 C C . GLU A 1 270 ? 1.329 -13.251 15.740 1.00 90.50 270 GLU A C 1
ATOM 2081 O O . GLU A 1 270 ? 2.029 -12.340 15.290 1.00 90.50 270 GLU A O 1
ATOM 2086 N N . ALA A 1 271 ? 0.482 -13.042 16.750 1.00 90.69 271 ALA A N 1
ATOM 2087 C CA . ALA A 1 271 ? 0.313 -11.736 17.380 1.00 90.69 271 ALA A CA 1
ATOM 2088 C C . ALA A 1 271 ? 1.604 -11.234 18.052 1.00 90.69 271 ALA A C 1
ATOM 2090 O O . ALA A 1 271 ? 2.305 -11.972 18.748 1.00 90.69 271 ALA A O 1
ATOM 2091 N N . LEU A 1 272 ? 1.887 -9.935 17.907 1.00 90.62 272 LEU A N 1
ATOM 2092 C CA . LEU A 1 272 ? 3.041 -9.305 18.547 1.00 90.62 272 LEU A CA 1
ATOM 2093 C C . LEU A 1 272 ? 2.893 -9.286 20.074 1.00 90.62 272 LEU A C 1
ATOM 2095 O O . LEU A 1 272 ? 1.896 -8.810 20.614 1.00 90.62 272 LEU A O 1
ATOM 2099 N N . THR A 1 273 ? 3.916 -9.754 20.786 1.00 85.88 273 THR A N 1
ATOM 2100 C CA . THR A 1 273 ? 3.923 -9.800 22.257 1.00 85.88 273 THR A CA 1
ATOM 2101 C C . THR A 1 273 ? 4.259 -8.446 22.886 1.00 85.88 273 THR A C 1
ATOM 2103 O O . THR A 1 273 ? 3.722 -8.107 23.946 1.00 85.88 273 THR A O 1
ATOM 2106 N N . ASP A 1 274 ? 5.112 -7.658 22.227 1.00 85.81 274 ASP A N 1
ATOM 2107 C CA . ASP A 1 274 ? 5.544 -6.342 22.690 1.00 85.81 274 ASP A CA 1
ATOM 2108 C C . ASP A 1 274 ? 4.441 -5.270 22.541 1.00 85.81 274 ASP A C 1
ATOM 2110 O O . ASP A 1 274 ? 3.867 -5.101 21.453 1.00 85.81 274 ASP A O 1
ATOM 2114 N N . PRO A 1 275 ? 4.161 -4.482 23.600 1.00 83.44 275 PRO A N 1
ATOM 2115 C CA . PRO A 1 275 ? 3.207 -3.378 23.540 1.00 83.44 275 PRO A CA 1
ATOM 2116 C C . PRO A 1 275 ? 3.587 -2.331 22.492 1.00 83.44 275 PRO A C 1
ATOM 2118 O O . PRO A 1 275 ? 4.757 -1.990 22.349 1.00 83.44 275 PRO A O 1
ATOM 2121 N N . LYS A 1 276 ? 2.587 -1.737 21.829 1.00 81.75 276 LYS A N 1
ATOM 2122 C CA . LYS A 1 276 ? 2.833 -0.766 20.753 1.00 81.75 276 LYS A CA 1
ATOM 2123 C C . LYS A 1 276 ? 3.626 0.472 21.175 1.00 81.75 276 LYS A C 1
ATOM 2125 O O . LYS A 1 276 ? 4.363 0.992 20.362 1.00 81.75 276 LYS A O 1
ATOM 2130 N N . HIS A 1 277 ? 3.551 0.864 22.447 1.00 82.44 277 HIS A N 1
ATOM 2131 C CA . HIS A 1 277 ? 4.244 2.039 22.989 1.00 82.44 277 HIS A CA 1
ATOM 2132 C C . HIS A 1 277 ? 5.610 1.734 23.630 1.00 82.44 277 HIS A C 1
ATOM 2134 O O . HIS A 1 277 ? 6.211 2.614 24.249 1.00 82.44 277 HIS A O 1
ATOM 2140 N N . SER A 1 278 ? 6.091 0.485 23.575 1.00 88.88 278 SER A N 1
ATOM 2141 C CA . SER A 1 278 ? 7.447 0.173 24.032 1.00 88.88 278 SER A CA 1
ATOM 2142 C C . SER A 1 278 ? 8.450 0.390 22.900 1.00 88.88 278 SER A C 1
ATOM 2144 O O . SER A 1 278 ? 8.150 0.175 21.727 1.00 88.88 278 SER A O 1
ATOM 2146 N N . ALA A 1 279 ? 9.689 0.752 23.242 1.00 88.75 279 ALA A N 1
ATOM 2147 C CA . ALA A 1 279 ? 10.764 0.871 22.255 1.00 88.75 279 ALA A CA 1
ATOM 2148 C C . ALA A 1 279 ? 10.957 -0.426 21.443 1.00 88.75 279 ALA A C 1
ATOM 2150 O O . ALA A 1 279 ? 11.176 -0.364 20.232 1.00 88.75 279 ALA A O 1
ATOM 2151 N N . THR A 1 280 ? 10.817 -1.587 22.096 1.00 91.25 280 THR A N 1
ATOM 2152 C CA . THR A 1 280 ? 10.857 -2.911 21.455 1.00 91.25 280 THR A CA 1
ATOM 2153 C C . THR A 1 280 ? 9.679 -3.118 20.504 1.00 91.25 280 THR A C 1
ATOM 2155 O O . THR A 1 280 ? 9.882 -3.535 19.367 1.00 91.25 280 THR A O 1
ATOM 2158 N N . GLY A 1 281 ? 8.466 -2.732 20.905 1.00 91.19 281 GLY A N 1
ATOM 2159 C CA . GLY A 1 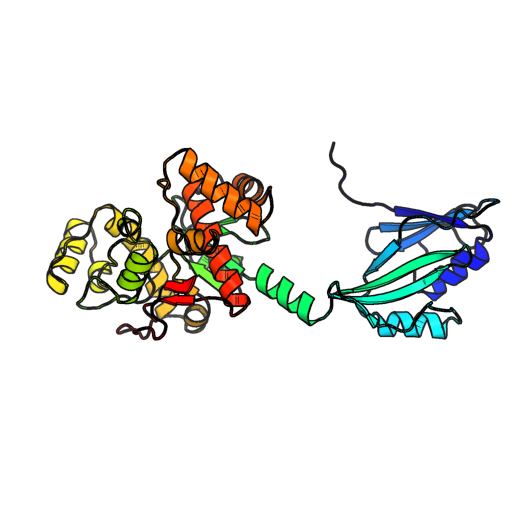281 ? 7.265 -2.833 20.079 1.00 91.19 281 GLY A CA 1
ATOM 2160 C C . GLY A 1 281 ? 7.299 -1.927 18.850 1.00 91.19 281 GLY A C 1
ATOM 2161 O O . GLY A 1 281 ? 6.904 -2.366 17.765 1.00 91.19 281 GLY A O 1
ATOM 2162 N N . HIS A 1 282 ? 7.823 -0.704 18.977 1.00 92.69 282 HIS A N 1
ATOM 2163 C CA . HIS A 1 282 ? 8.047 0.182 17.830 1.00 92.69 282 HIS A CA 1
ATOM 2164 C C . HIS A 1 282 ? 9.124 -0.370 16.887 1.00 92.69 282 HIS A C 1
ATOM 2166 O O . HIS A 1 282 ? 8.999 -0.263 15.668 1.00 92.69 282 HIS A O 1
ATOM 2172 N N . ALA A 1 283 ? 10.213 -0.933 17.426 1.00 93.94 283 ALA A N 1
ATOM 2173 C CA . ALA A 1 283 ? 11.260 -1.546 16.610 1.00 93.94 283 ALA A CA 1
ATOM 2174 C C . ALA A 1 283 ? 10.705 -2.732 15.813 1.00 93.94 283 ALA A C 1
ATOM 2176 O O . ALA A 1 283 ? 10.883 -2.777 14.599 1.00 93.94 283 ALA A O 1
ATOM 2177 N N . ARG A 1 284 ? 9.934 -3.615 16.461 1.00 95.50 284 ARG A N 1
ATOM 2178 C CA . ARG A 1 284 ? 9.372 -4.799 15.809 1.00 95.50 284 ARG A CA 1
ATOM 2179 C C . ARG A 1 284 ? 8.403 -4.460 14.674 1.00 95.50 284 ARG A C 1
ATOM 2181 O O . ARG A 1 284 ? 8.493 -5.051 13.604 1.00 95.50 284 ARG A O 1
ATOM 2188 N N . ARG A 1 285 ? 7.515 -3.477 14.864 1.00 96.50 285 ARG A N 1
ATOM 2189 C CA . ARG A 1 285 ? 6.618 -2.998 13.792 1.00 96.50 285 ARG A CA 1
ATOM 2190 C C . ARG A 1 285 ? 7.406 -2.414 12.621 1.00 96.50 285 ARG A C 1
ATOM 2192 O O . ARG A 1 285 ? 7.112 -2.724 11.473 1.00 96.50 285 ARG A O 1
ATOM 2199 N N . ARG A 1 286 ? 8.456 -1.633 12.899 1.00 96.56 286 ARG A N 1
ATOM 2200 C CA . ARG A 1 286 ? 9.336 -1.087 11.853 1.00 96.56 286 ARG A CA 1
ATOM 2201 C C . ARG A 1 286 ? 10.111 -2.164 11.100 1.00 96.56 286 ARG A C 1
ATOM 2203 O O . ARG A 1 286 ? 10.296 -2.011 9.900 1.00 96.56 286 ARG A O 1
ATOM 2210 N N . GLU A 1 287 ? 10.529 -3.242 11.759 1.00 96.94 287 GLU A N 1
ATOM 2211 C CA . GLU A 1 287 ? 11.141 -4.396 11.087 1.00 96.94 287 GLU A CA 1
ATOM 2212 C C . GLU A 1 287 ? 10.169 -5.076 10.121 1.00 96.94 287 GLU A C 1
ATOM 2214 O O . GLU A 1 287 ? 10.549 -5.358 8.988 1.00 96.94 287 GLU A O 1
ATOM 2219 N N . LEU A 1 288 ? 8.919 -5.298 10.539 1.00 97.94 288 LEU A N 1
ATOM 2220 C CA . LEU A 1 288 ? 7.888 -5.888 9.678 1.00 97.94 288 LEU A CA 1
ATOM 2221 C C . LEU A 1 288 ? 7.572 -4.984 8.479 1.00 97.94 288 LEU A C 1
ATOM 2223 O O . LEU A 1 288 ? 7.561 -5.450 7.342 1.00 97.94 288 LEU A O 1
ATOM 2227 N N . ILE A 1 289 ? 7.422 -3.676 8.713 1.00 98.00 289 ILE A N 1
ATOM 2228 C CA . ILE A 1 289 ? 7.236 -2.683 7.645 1.00 98.00 289 ILE A CA 1
ATOM 2229 C C . ILE A 1 289 ? 8.429 -2.701 6.684 1.00 98.00 289 ILE A C 1
ATOM 2231 O O . ILE A 1 289 ? 8.240 -2.712 5.472 1.00 98.00 289 ILE A O 1
ATOM 2235 N N . ALA A 1 290 ? 9.657 -2.738 7.203 1.00 96.88 290 ALA A N 1
ATOM 2236 C CA . ALA A 1 290 ? 10.867 -2.765 6.390 1.00 96.88 290 ALA A CA 1
ATOM 2237 C C . ALA A 1 290 ? 11.001 -4.051 5.560 1.00 96.88 290 ALA A C 1
ATOM 2239 O O . ALA A 1 290 ? 11.511 -4.002 4.439 1.00 96.88 290 ALA A O 1
ATOM 2240 N N . ALA A 1 291 ? 10.564 -5.190 6.100 1.00 95.12 291 ALA A N 1
ATOM 2241 C CA . ALA A 1 291 ? 10.580 -6.468 5.401 1.00 95.12 291 ALA A CA 1
ATOM 2242 C C . ALA A 1 291 ? 9.586 -6.497 4.229 1.00 95.12 291 ALA A C 1
ATOM 2244 O O . ALA A 1 291 ? 9.918 -7.050 3.184 1.00 95.12 291 ALA A O 1
ATOM 2245 N N . HIS A 1 292 ? 8.409 -5.881 4.389 1.00 94.88 292 HIS A N 1
ATOM 2246 C CA . HIS A 1 292 ? 7.349 -5.896 3.374 1.00 94.88 292 HIS A CA 1
ATOM 2247 C C . HIS A 1 292 ? 7.461 -4.745 2.363 1.00 94.88 292 HIS A C 1
ATOM 2249 O O . HIS A 1 292 ? 7.451 -4.966 1.157 1.00 94.88 292 HIS A O 1
ATOM 2255 N N . PHE A 1 293 ? 7.629 -3.511 2.841 1.00 94.62 293 PHE A N 1
ATOM 2256 C CA . PHE A 1 293 ? 7.623 -2.295 2.011 1.00 94.62 293 PHE A CA 1
ATOM 2257 C C . PHE A 1 293 ? 9.024 -1.790 1.641 1.00 94.62 293 PHE A C 1
ATOM 2259 O O . PHE A 1 293 ? 9.171 -0.830 0.885 1.00 94.62 293 PHE A O 1
ATOM 2266 N N . GLY A 1 294 ? 10.069 -2.427 2.169 1.00 94.38 294 GLY A N 1
ATOM 2267 C CA . GLY A 1 294 ? 11.460 -2.058 1.943 1.00 94.38 294 GLY A CA 1
ATOM 2268 C C . GLY A 1 294 ? 12.073 -1.258 3.092 1.00 94.38 294 GLY A C 1
ATOM 2269 O O . GLY A 1 294 ? 11.406 -0.527 3.826 1.00 94.38 294 GLY A O 1
ATOM 2270 N N . ARG A 1 295 ? 13.399 -1.390 3.226 1.00 93.94 295 ARG A N 1
ATOM 2271 C CA . ARG A 1 295 ? 14.193 -0.924 4.377 1.00 93.94 295 ARG A CA 1
ATOM 2272 C C . ARG A 1 295 ? 13.917 0.522 4.798 1.00 93.94 295 ARG A C 1
ATOM 2274 O O . ARG A 1 295 ? 13.842 0.797 5.992 1.00 93.94 295 ARG A O 1
ATOM 2281 N N . ASP A 1 296 ? 13.768 1.420 3.830 1.00 94.44 296 ASP A N 1
ATOM 2282 C CA . ASP A 1 296 ? 13.649 2.859 4.076 1.00 94.44 296 ASP A CA 1
ATOM 2283 C C . ASP A 1 296 ? 12.196 3.364 4.045 1.00 94.44 296 ASP A C 1
ATOM 2285 O O . ASP A 1 296 ? 11.968 4.559 4.219 1.00 94.44 296 ASP A O 1
ATOM 2289 N N . ALA A 1 297 ? 11.199 2.486 3.863 1.00 95.69 297 ALA A N 1
ATOM 2290 C CA . ALA A 1 297 ? 9.797 2.875 3.671 1.00 95.69 297 ALA A CA 1
ATOM 2291 C C . ALA A 1 297 ? 9.265 3.763 4.806 1.00 95.69 297 ALA A C 1
ATOM 2293 O O . ALA A 1 297 ? 8.766 4.864 4.564 1.00 95.69 297 ALA A O 1
ATOM 2294 N N . PHE A 1 298 ? 9.448 3.329 6.057 1.00 96.88 298 PHE A N 1
ATOM 2295 C CA . PHE A 1 298 ? 9.009 4.097 7.223 1.00 96.88 298 PHE A CA 1
ATOM 2296 C C . PHE A 1 298 ? 9.742 5.440 7.338 1.00 96.88 298 PHE A C 1
ATOM 2298 O O . PHE A 1 298 ? 9.125 6.469 7.608 1.00 96.88 298 PHE A O 1
ATOM 2305 N N . ALA A 1 299 ? 11.062 5.445 7.123 1.00 96.12 299 ALA A N 1
ATOM 2306 C CA . ALA A 1 299 ? 11.863 6.663 7.193 1.00 96.12 299 ALA A CA 1
ATOM 2307 C C . ALA A 1 299 ? 11.425 7.673 6.123 1.00 96.12 299 ALA A C 1
ATOM 2309 O O . ALA A 1 299 ? 11.224 8.845 6.441 1.00 96.12 299 ALA A O 1
ATOM 2310 N N . ASN A 1 300 ? 11.189 7.211 4.894 1.00 96.00 300 ASN A N 1
ATOM 2311 C CA . ASN A 1 300 ? 10.713 8.038 3.790 1.00 96.00 300 ASN A CA 1
ATOM 2312 C C . ASN A 1 300 ? 9.343 8.651 4.111 1.00 96.00 300 ASN A C 1
ATOM 2314 O O . ASN A 1 300 ? 9.208 9.874 4.068 1.00 96.00 300 ASN A O 1
ATOM 2318 N N . ALA A 1 301 ? 8.367 7.843 4.544 1.00 97.00 301 ALA A N 1
ATOM 2319 C CA . ALA A 1 301 ? 7.055 8.331 4.985 1.00 97.00 301 ALA A CA 1
ATOM 2320 C C . ALA A 1 301 ? 7.178 9.383 6.100 1.00 97.00 301 ALA A C 1
ATOM 2322 O O . ALA A 1 301 ? 6.562 10.450 6.045 1.00 97.00 301 ALA A O 1
ATOM 2323 N N . ARG A 1 302 ? 8.046 9.128 7.086 1.00 96.88 302 ARG A N 1
ATOM 2324 C CA . ARG A 1 302 ? 8.266 10.042 8.207 1.00 96.88 302 ARG A CA 1
ATOM 2325 C C . ARG A 1 302 ? 8.833 11.395 7.782 1.00 96.88 302 ARG A C 1
ATOM 2327 O O . ARG A 1 302 ? 8.510 12.386 8.431 1.00 96.88 302 ARG A O 1
ATOM 2334 N N . THR A 1 303 ? 9.655 11.464 6.732 1.00 97.31 303 THR A N 1
ATOM 2335 C CA . THR A 1 303 ? 10.187 12.751 6.241 1.00 97.31 303 THR A CA 1
ATOM 2336 C C . THR A 1 303 ? 9.124 13.636 5.587 1.00 97.31 303 THR A C 1
ATOM 2338 O O . THR A 1 303 ? 9.278 14.856 5.583 1.00 97.31 303 THR A O 1
ATOM 2341 N N . LEU A 1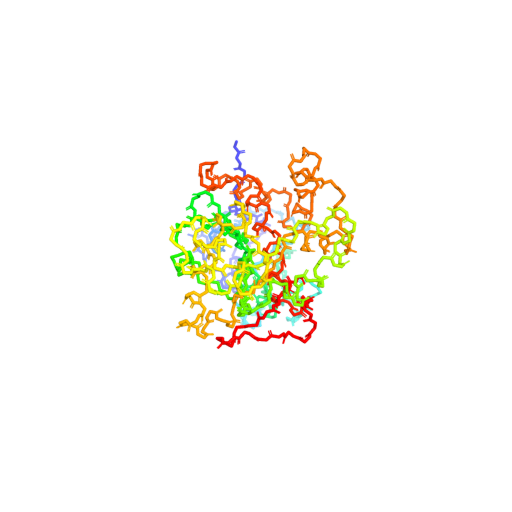 304 ? 8.042 13.042 5.074 1.00 97.31 304 LEU A N 1
ATOM 2342 C CA . LEU A 1 304 ? 6.947 13.744 4.395 1.00 97.31 304 LEU A CA 1
ATOM 2343 C C . LEU A 1 304 ? 5.882 14.280 5.358 1.00 97.31 304 LEU A C 1
ATOM 2345 O O . LEU A 1 304 ? 5.136 15.192 5.010 1.00 97.31 304 LEU A O 1
ATOM 2349 N N . VAL A 1 305 ? 5.813 13.731 6.571 1.00 97.44 305 VAL A N 1
ATOM 2350 C CA . VAL A 1 305 ? 4.786 14.074 7.557 1.00 97.44 305 VAL A CA 1
ATOM 2351 C C . VAL A 1 305 ? 5.444 14.597 8.827 1.00 97.44 305 VAL A C 1
ATOM 2353 O O . VAL A 1 305 ? 6.260 13.914 9.447 1.00 97.44 305 VAL A O 1
ATOM 2356 N N . SER A 1 306 ? 5.064 15.790 9.278 1.00 97.25 306 SER A N 1
ATOM 2357 C CA . SER A 1 306 ? 5.605 16.352 10.520 1.00 97.25 306 SER A CA 1
ATOM 2358 C C . SER A 1 306 ? 5.071 15.629 11.765 1.00 97.25 306 SER A C 1
ATOM 2360 O O . SER A 1 306 ? 3.971 15.077 11.763 1.00 97.25 306 SER A O 1
ATOM 2362 N N . ARG A 1 307 ? 5.813 15.697 12.879 1.00 95.56 307 ARG A N 1
ATOM 2363 C CA . ARG A 1 307 ? 5.368 15.140 14.174 1.00 95.56 307 ARG A CA 1
ATOM 2364 C C . ARG A 1 307 ? 4.130 15.823 14.758 1.00 95.56 307 ARG A C 1
ATOM 2366 O O . ARG A 1 307 ? 3.483 15.256 15.623 1.00 95.56 307 ARG A O 1
ATOM 2373 N N . GLN A 1 308 ? 3.816 17.039 14.314 1.00 96.12 308 GLN A N 1
ATOM 2374 C CA . GLN A 1 308 ? 2.583 17.721 14.716 1.00 96.12 308 GLN A CA 1
ATOM 2375 C C . GLN A 1 308 ? 1.361 17.150 13.987 1.00 96.12 308 GLN A C 1
ATOM 2377 O O . GLN A 1 308 ? 0.258 17.195 14.519 1.00 96.12 308 GLN A O 1
ATOM 2382 N N . GLN A 1 309 ? 1.558 16.622 12.777 1.00 97.50 309 GLN A N 1
ATOM 2383 C CA . GLN A 1 309 ? 0.493 16.050 11.959 1.00 97.50 309 GLN A CA 1
ATOM 2384 C C . GLN A 1 309 ? 0.198 14.597 12.328 1.00 97.50 309 GLN A C 1
ATOM 2386 O O . GLN A 1 309 ? -0.964 14.228 12.441 1.00 97.50 309 GLN A O 1
ATOM 2391 N N . ALA A 1 310 ? 1.231 13.774 12.501 1.00 97.69 310 ALA A N 1
ATOM 2392 C CA . ALA A 1 310 ? 1.078 12.367 12.854 1.00 97.69 310 ALA A CA 1
ATOM 2393 C C . ALA A 1 310 ? 2.284 11.883 13.657 1.00 97.69 310 ALA A C 1
ATOM 2395 O O . ALA A 1 310 ? 3.430 12.189 13.302 1.00 97.69 310 ALA A O 1
ATOM 2396 N N . ASN A 1 311 ? 2.030 11.102 14.701 1.00 96.25 311 ASN A N 1
ATOM 2397 C CA . ASN A 1 311 ? 3.061 10.419 15.470 1.00 96.25 311 ASN A CA 1
ATOM 2398 C C . ASN A 1 311 ? 3.613 9.214 14.693 1.00 96.25 311 ASN A C 1
ATOM 2400 O O . ASN A 1 311 ? 3.188 8.917 13.577 1.00 96.25 311 ASN A O 1
ATOM 2404 N N . ASP A 1 312 ? 4.627 8.553 15.249 1.00 96.12 312 ASP A N 1
ATOM 2405 C CA . ASP A 1 312 ? 5.228 7.372 14.617 1.00 96.12 312 ASP A CA 1
ATOM 2406 C C . ASP A 1 312 ? 4.292 6.155 14.670 1.00 96.12 312 ASP A C 1
ATOM 2408 O O . ASP A 1 312 ? 4.318 5.346 13.745 1.00 96.12 312 ASP A O 1
ATOM 2412 N N . ASP A 1 313 ? 3.445 6.069 15.702 1.00 95.19 313 ASP A N 1
ATOM 2413 C CA . ASP A 1 313 ? 2.412 5.035 15.823 1.00 95.19 313 ASP A CA 1
ATOM 2414 C C . ASP A 1 313 ? 1.365 5.179 14.717 1.00 95.19 313 ASP A C 1
ATOM 2416 O O . ASP A 1 313 ? 1.149 4.218 13.993 1.00 95.19 313 ASP A O 1
ATOM 2420 N N . ASP A 1 314 ? 0.834 6.385 14.494 1.00 97.31 314 ASP A N 1
ATOM 2421 C CA . ASP A 1 314 ? -0.167 6.635 13.446 1.00 97.31 314 ASP A CA 1
ATOM 2422 C C . ASP A 1 314 ? 0.362 6.263 12.039 1.00 97.31 314 ASP A C 1
ATOM 2424 O O . ASP A 1 314 ? -0.348 5.708 11.204 1.00 97.31 314 ASP A O 1
ATOM 2428 N N . ILE A 1 315 ? 1.650 6.525 11.758 1.00 98.19 315 ILE A N 1
ATOM 2429 C CA . ILE A 1 315 ? 2.275 6.089 10.495 1.00 98.19 315 ILE A CA 1
ATOM 2430 C C . ILE A 1 315 ? 2.409 4.567 10.437 1.00 98.19 315 ILE A C 1
ATOM 2432 O O . ILE A 1 315 ? 2.183 3.977 9.381 1.00 98.19 315 ILE A O 1
ATOM 2436 N N . ALA A 1 316 ? 2.822 3.926 11.532 1.00 97.94 316 ALA A N 1
ATOM 2437 C CA . ALA A 1 316 ? 2.967 2.475 11.574 1.00 97.94 316 ALA A CA 1
ATOM 2438 C C . ALA A 1 316 ? 1.613 1.772 11.395 1.00 97.94 316 ALA A C 1
ATOM 2440 O O . ALA A 1 316 ? 1.529 0.812 10.629 1.00 97.94 316 ALA A O 1
ATOM 2441 N N . ASP A 1 317 ? 0.568 2.282 12.044 1.00 98.19 317 ASP A N 1
ATOM 2442 C CA . ASP A 1 317 ? -0.801 1.779 11.954 1.00 98.19 317 ASP A CA 1
ATOM 2443 C C . ASP A 1 317 ? -1.356 2.002 10.525 1.00 98.19 317 ASP A C 1
ATOM 2445 O O . ASP A 1 317 ? -1.924 1.081 9.933 1.00 98.19 317 ASP A O 1
ATOM 2449 N N . ALA A 1 318 ? -1.048 3.131 9.870 1.00 98.69 318 ALA A N 1
ATOM 2450 C CA . ALA A 1 318 ? -1.363 3.340 8.450 1.00 98.69 318 ALA A CA 1
ATOM 2451 C C . ALA A 1 318 ? -0.603 2.394 7.492 1.00 98.69 318 ALA A C 1
ATOM 2453 O O . ALA A 1 318 ? -1.175 1.946 6.499 1.00 98.69 318 ALA A O 1
ATOM 2454 N N . PHE A 1 319 ? 0.655 2.025 7.773 1.00 98.75 319 PHE A N 1
ATOM 2455 C CA . PHE A 1 319 ? 1.356 0.972 7.013 1.00 98.75 319 PHE A CA 1
ATOM 2456 C C . PHE A 1 319 ? 0.719 -0.407 7.209 1.00 98.75 319 PHE A C 1
ATOM 2458 O O . PHE A 1 319 ? 0.628 -1.185 6.259 1.00 98.75 319 PHE A O 1
ATOM 2465 N N . ALA A 1 320 ? 0.275 -0.716 8.429 1.00 98.62 320 ALA A N 1
ATOM 2466 C CA . ALA A 1 320 ? -0.456 -1.944 8.712 1.00 98.62 320 ALA A CA 1
ATOM 2467 C C . ALA A 1 320 ? -1.758 -1.999 7.898 1.00 98.62 320 ALA A C 1
ATOM 2469 O O . ALA A 1 320 ? -2.075 -3.026 7.301 1.00 98.62 320 ALA A O 1
ATOM 2470 N N . CYS A 1 321 ? -2.448 -0.863 7.775 1.00 98.81 321 CYS A N 1
ATOM 2471 C CA . CYS A 1 321 ? -3.593 -0.736 6.886 1.00 98.81 321 CYS A CA 1
ATOM 2472 C C . CYS A 1 321 ? -3.205 -0.916 5.411 1.00 98.81 321 CYS A C 1
ATOM 2474 O O . CYS A 1 321 ? -3.873 -1.656 4.695 1.00 98.81 321 CYS A O 1
ATOM 2476 N N . LEU A 1 322 ? -2.108 -0.308 4.943 1.00 98.69 322 LEU A N 1
ATOM 2477 C CA . LEU A 1 322 ? -1.677 -0.427 3.544 1.00 98.69 322 LEU A CA 1
ATOM 2478 C C . LEU A 1 322 ? -1.436 -1.892 3.161 1.00 98.69 322 LEU A C 1
ATOM 2480 O O . LEU A 1 322 ? -1.846 -2.320 2.089 1.00 98.69 322 LEU A O 1
ATOM 2484 N N . PHE A 1 323 ? -0.846 -2.676 4.060 1.00 98.38 323 PHE A N 1
ATOM 2485 C CA . PHE A 1 323 ? -0.649 -4.112 3.858 1.00 98.38 323 PHE A CA 1
ATOM 2486 C C . PHE A 1 323 ? -1.965 -4.858 3.641 1.00 98.38 323 PHE A C 1
ATOM 2488 O O . PHE A 1 323 ? -2.080 -5.643 2.700 1.00 98.38 323 PHE A O 1
ATOM 2495 N N . THR A 1 324 ? -2.983 -4.573 4.456 1.00 98.56 324 THR A N 1
ATOM 2496 C CA . THR A 1 324 ? -4.324 -5.129 4.243 1.00 98.56 324 THR A CA 1
ATOM 2497 C C . THR A 1 324 ? -4.891 -4.698 2.886 1.00 98.56 324 THR A C 1
ATOM 2499 O O . THR A 1 324 ? -5.446 -5.522 2.161 1.00 98.56 324 THR A O 1
ATOM 2502 N N . ALA A 1 325 ? -4.736 -3.424 2.503 1.00 98.38 325 ALA A N 1
ATOM 2503 C CA . ALA A 1 325 ? -5.218 -2.920 1.215 1.00 98.38 325 ALA A CA 1
ATOM 2504 C C . ALA A 1 325 ? -4.573 -3.657 0.025 1.00 98.38 325 ALA A C 1
ATOM 2506 O O . ALA A 1 325 ? -5.273 -4.023 -0.919 1.00 98.38 325 ALA A O 1
ATOM 2507 N N . GLU A 1 326 ? -3.271 -3.948 0.087 1.00 96.56 326 GLU A N 1
ATOM 2508 C CA . GLU A 1 326 ? -2.575 -4.746 -0.931 1.00 96.56 326 GLU A CA 1
ATOM 2509 C C . GLU A 1 326 ? -3.098 -6.179 -1.014 1.00 96.56 326 GLU A C 1
ATOM 2511 O O . GLU A 1 326 ? -3.301 -6.706 -2.106 1.00 96.56 326 GLU A O 1
ATOM 2516 N N . ARG A 1 327 ? -3.383 -6.802 0.131 1.00 96.00 327 ARG A N 1
ATOM 2517 C CA . ARG A 1 327 ? -3.964 -8.150 0.177 1.00 96.00 327 ARG A CA 1
ATOM 2518 C C . ARG A 1 327 ? -5.374 -8.181 -0.395 1.00 96.00 327 ARG A C 1
ATOM 2520 O O . ARG A 1 327 ? -5.731 -9.131 -1.086 1.00 96.00 327 ARG A O 1
ATOM 2527 N N . ILE A 1 328 ? -6.162 -7.126 -0.189 1.00 96.00 328 ILE A N 1
ATOM 2528 C CA . ILE A 1 328 ? -7.459 -6.960 -0.859 1.00 96.00 328 ILE A CA 1
ATOM 2529 C C . ILE A 1 328 ? -7.257 -6.813 -2.371 1.00 96.00 328 ILE A C 1
ATOM 2531 O O . ILE A 1 328 ? -7.939 -7.468 -3.155 1.00 96.00 328 ILE A O 1
ATOM 2535 N N . ALA A 1 329 ? -6.291 -6.001 -2.800 1.00 93.62 329 ALA A N 1
ATOM 2536 C CA . ALA A 1 329 ? -5.950 -5.846 -4.210 1.00 93.62 329 ALA A CA 1
ATOM 2537 C C . ALA A 1 329 ? -5.406 -7.127 -4.867 1.00 93.62 329 ALA A C 1
ATOM 2539 O O . ALA A 1 329 ? -5.487 -7.258 -6.087 1.00 93.62 329 ALA A O 1
ATOM 2540 N N . ASN A 1 330 ? -4.890 -8.074 -4.095 1.00 90.06 330 ASN A N 1
ATOM 2541 C CA . ASN A 1 330 ? -4.419 -9.361 -4.602 1.00 90.06 330 ASN A CA 1
ATOM 2542 C C . ASN A 1 330 ? -5.424 -10.498 -4.390 1.00 90.06 330 ASN A C 1
ATOM 2544 O O . ASN A 1 330 ? -5.125 -11.631 -4.745 1.00 90.06 330 ASN A O 1
ATOM 2548 N N . ASP A 1 331 ? -6.605 -10.205 -3.833 1.00 92.12 331 ASP A N 1
ATOM 2549 C CA . ASP A 1 331 ? -7.610 -11.212 -3.474 1.00 92.12 331 ASP A CA 1
ATOM 2550 C C . ASP A 1 331 ? -7.056 -12.283 -2.494 1.00 92.12 331 ASP A C 1
ATOM 2552 O O . ASP A 1 331 ? -7.502 -13.426 -2.460 1.00 92.12 331 ASP A O 1
ATOM 2556 N N . GLU A 1 332 ? -6.091 -11.887 -1.654 1.00 94.69 332 GLU A N 1
ATOM 2557 C CA . GLU A 1 332 ? -5.405 -12.714 -0.643 1.00 94.69 332 GLU A CA 1
ATOM 2558 C C . GLU A 1 332 ? -5.895 -12.454 0.790 1.00 94.69 332 GLU A C 1
ATOM 2560 O O . GLU A 1 332 ? -5.445 -13.110 1.734 1.00 94.69 332 GLU A O 1
ATOM 2565 N N . HIS A 1 333 ? -6.755 -11.453 0.968 1.00 96.25 333 HIS A N 1
ATOM 2566 C CA . HIS A 1 333 ? -7.251 -10.998 2.262 1.00 96.25 333 HIS A CA 1
ATOM 2567 C C . HIS A 1 333 ? -8.132 -12.035 2.972 1.00 96.25 333 HIS A C 1
ATOM 2569 O O . HIS A 1 333 ? -8.822 -12.836 2.342 1.00 96.25 333 HIS A O 1
ATOM 2575 N N . VAL A 1 334 ? -8.156 -11.966 4.301 1.00 97.31 334 VAL A N 1
ATOM 2576 C CA . VAL A 1 334 ? -9.080 -12.726 5.152 1.00 97.31 334 VAL A CA 1
ATOM 2577 C C . VAL A 1 334 ? -10.114 -11.771 5.737 1.00 97.31 334 VAL A C 1
ATOM 2579 O O . VAL A 1 334 ? -9.781 -10.651 6.120 1.00 97.31 334 VAL A O 1
ATOM 2582 N N . THR A 1 335 ? -11.373 -12.207 5.812 1.00 97.81 335 THR A N 1
ATOM 2583 C CA . THR A 1 335 ? -12.467 -11.421 6.397 1.00 97.81 335 THR A CA 1
ATOM 2584 C C . THR A 1 335 ? -12.892 -12.024 7.730 1.00 97.81 335 THR A C 1
ATOM 2586 O O . THR A 1 335 ? -13.083 -13.228 7.844 1.00 97.81 335 THR A O 1
ATOM 2589 N N . LEU A 1 336 ? -13.061 -11.182 8.746 1.00 96.69 336 LEU A N 1
ATOM 2590 C CA . LEU A 1 336 ? -13.543 -11.564 10.066 1.00 96.69 336 LEU A CA 1
ATOM 2591 C C . LEU A 1 336 ? -14.924 -10.946 10.322 1.00 96.69 336 LEU A C 1
ATOM 2593 O O . LEU A 1 336 ? -15.005 -9.719 10.443 1.00 96.69 336 LEU A O 1
ATOM 2597 N N . PRO A 1 337 ? -15.989 -11.753 10.482 1.00 95.75 337 PRO A N 1
ATOM 2598 C CA . PRO A 1 337 ? -16.081 -13.181 10.134 1.00 95.75 337 PRO A CA 1
ATOM 2599 C C . PRO A 1 337 ? -16.146 -13.405 8.607 1.00 95.75 337 PRO A C 1
ATOM 2601 O O . PRO A 1 337 ? -16.450 -12.472 7.869 1.00 95.75 337 PRO A O 1
ATOM 2604 N N . ASP A 1 338 ? -15.945 -14.644 8.138 1.00 92.31 338 ASP A N 1
ATOM 2605 C CA . ASP A 1 338 ? -16.014 -14.993 6.702 1.00 92.31 338 ASP A CA 1
ATOM 2606 C C . ASP A 1 338 ? -17.338 -14.561 6.042 1.00 92.31 338 ASP A C 1
ATOM 2608 O O . ASP A 1 338 ? -17.362 -14.119 4.893 1.00 92.31 338 ASP A O 1
ATOM 2612 N N . ALA A 1 339 ? -18.444 -14.672 6.784 1.00 93.94 339 ALA A N 1
ATOM 2613 C CA . ALA A 1 339 ? -19.765 -14.193 6.393 1.00 93.94 339 ALA A CA 1
ATOM 2614 C C . ALA A 1 339 ? -20.147 -12.989 7.271 1.00 93.94 339 ALA A C 1
ATOM 2616 O O . ALA A 1 339 ? -20.613 -13.191 8.397 1.00 93.94 339 ALA A O 1
ATOM 2617 N N . PRO A 1 340 ? -19.918 -11.750 6.803 1.00 94.31 340 PRO A N 1
ATOM 2618 C CA . PRO A 1 340 ? -20.129 -10.565 7.616 1.00 94.31 340 PRO A CA 1
ATOM 2619 C C . PRO A 1 340 ? -21.613 -10.252 7.807 1.00 94.31 340 PRO A C 1
ATOM 2621 O O . PRO A 1 340 ? -22.435 -10.443 6.909 1.00 94.31 340 PRO A O 1
ATOM 2624 N N . GLU A 1 341 ? -21.935 -9.734 8.987 1.00 94.50 341 GLU A N 1
ATOM 2625 C CA . GLU A 1 341 ? -23.231 -9.123 9.271 1.00 94.50 341 GLU A CA 1
ATOM 2626 C C . GLU A 1 341 ? -23.280 -7.709 8.675 1.00 94.50 341 GLU A C 1
ATOM 2628 O O . GLU A 1 341 ? -22.244 -7.101 8.403 1.00 94.50 341 GLU A O 1
ATOM 2633 N N . TYR A 1 342 ? -24.484 -7.175 8.492 1.00 95.12 342 TYR A N 1
ATOM 2634 C CA . TYR A 1 342 ? -24.715 -5.818 7.998 1.00 95.12 342 TYR A CA 1
ATOM 2635 C C . TYR A 1 342 ? -25.498 -5.034 9.042 1.00 95.12 342 TYR A C 1
ATOM 2637 O O . TYR A 1 342 ? -26.317 -5.609 9.764 1.00 95.12 342 TYR A O 1
ATOM 2645 N N . ASP A 1 343 ? -25.215 -3.742 9.159 1.00 95.06 343 ASP A N 1
ATOM 2646 C CA . ASP A 1 343 ? -25.988 -2.864 10.032 1.00 95.06 343 ASP A CA 1
ATOM 2647 C C . ASP A 1 343 ? -27.276 -2.353 9.361 1.00 95.06 343 ASP A C 1
ATOM 2649 O O . ASP A 1 343 ? -27.608 -2.725 8.235 1.00 95.06 343 ASP A O 1
ATOM 2653 N N . SER A 1 344 ? -28.018 -1.494 10.063 1.00 94.12 344 SER A N 1
ATOM 2654 C CA . SER A 1 344 ? -29.273 -0.900 9.584 1.00 94.12 344 SER A CA 1
ATOM 2655 C C . SER A 1 344 ? -29.123 0.063 8.398 1.00 94.12 344 SER A C 1
ATOM 2657 O O . SER A 1 344 ? -30.130 0.491 7.836 1.00 94.12 344 SER A O 1
ATOM 2659 N N . GLU A 1 345 ? -27.894 0.391 7.997 1.00 94.12 345 GLU A N 1
ATOM 2660 C CA . GLU A 1 345 ? -27.564 1.259 6.863 1.00 94.12 345 GLU A CA 1
ATOM 2661 C C . GLU A 1 345 ? -26.879 0.473 5.725 1.00 94.12 345 GLU A C 1
ATOM 2663 O O . GLU A 1 345 ? -26.242 1.070 4.853 1.00 94.12 345 GLU A O 1
ATOM 2668 N N . ASP A 1 346 ? -27.003 -0.861 5.740 1.00 93.75 346 ASP A N 1
ATOM 2669 C CA . ASP A 1 346 ? -26.406 -1.804 4.786 1.00 93.75 346 ASP A CA 1
ATOM 2670 C C . ASP A 1 346 ? -24.864 -1.748 4.725 1.00 93.75 346 ASP A C 1
ATOM 2672 O O . ASP A 1 346 ? -24.245 -2.151 3.733 1.00 93.75 346 ASP A O 1
ATOM 2676 N N . LEU A 1 347 ? -24.202 -1.289 5.794 1.00 96.69 347 LEU A N 1
ATOM 2677 C CA . LEU A 1 347 ? -22.743 -1.311 5.890 1.00 96.69 347 LEU A CA 1
ATOM 2678 C C . LEU A 1 347 ? -22.254 -2.650 6.470 1.00 96.69 347 LEU A C 1
ATOM 2680 O O . LEU A 1 347 ? -22.762 -3.096 7.503 1.00 96.69 347 LEU A O 1
ATOM 2684 N N . PRO A 1 348 ? -21.245 -3.299 5.853 1.00 95.94 348 PRO A N 1
ATOM 2685 C CA . PRO A 1 348 ? -20.741 -4.582 6.327 1.00 95.94 348 PRO A CA 1
ATOM 2686 C C . PRO A 1 348 ? -19.920 -4.413 7.610 1.00 95.94 348 PRO A C 1
ATOM 2688 O O . PRO A 1 348 ? -18.901 -3.724 7.615 1.00 95.94 348 PRO A O 1
ATOM 2691 N N . MET A 1 349 ? -20.311 -5.116 8.669 1.00 96.88 349 MET A N 1
ATOM 2692 C CA . MET A 1 349 ? -19.585 -5.199 9.936 1.00 96.88 349 MET A CA 1
ATOM 2693 C C . MET A 1 349 ? -18.518 -6.292 9.858 1.00 96.88 349 MET A C 1
ATOM 2695 O O . MET A 1 349 ? -18.768 -7.461 10.170 1.00 96.88 349 MET A O 1
ATOM 2699 N N . ARG A 1 350 ? -17.316 -5.916 9.413 1.00 97.25 350 ARG A N 1
ATOM 2700 C CA . ARG A 1 350 ? -16.199 -6.845 9.191 1.00 97.25 350 ARG A CA 1
ATOM 2701 C C . ARG A 1 350 ? -14.843 -6.200 9.413 1.00 97.25 350 ARG A C 1
ATOM 2703 O O . ARG A 1 350 ? -14.672 -5.034 9.097 1.00 97.25 350 ARG A O 1
ATOM 2710 N N . ILE A 1 351 ? -13.871 -6.991 9.856 1.00 98.19 351 ILE A N 1
ATOM 2711 C CA . ILE A 1 351 ? -12.453 -6.607 9.882 1.00 98.19 351 ILE A CA 1
ATOM 2712 C C . ILE A 1 351 ? -11.727 -7.445 8.833 1.00 98.19 351 ILE A C 1
ATOM 2714 O O . ILE A 1 351 ? -11.887 -8.663 8.803 1.00 98.19 351 ILE A O 1
ATOM 2718 N N . VAL A 1 352 ? -10.943 -6.807 7.971 1.00 98.12 352 VAL A N 1
ATOM 2719 C CA . VAL A 1 352 ? -10.190 -7.463 6.894 1.00 98.12 352 VAL A CA 1
ATOM 2720 C C . VAL A 1 352 ? -8.689 -7.390 7.182 1.00 98.12 352 VAL A C 1
ATOM 2722 O O . VAL A 1 352 ? -8.248 -6.405 7.770 1.00 98.12 352 VAL A O 1
ATOM 2725 N N . TYR A 1 353 ? -7.902 -8.407 6.796 1.00 97.25 353 TYR A N 1
ATOM 2726 C CA . TYR A 1 353 ? -6.435 -8.393 6.937 1.00 97.25 353 TYR A CA 1
ATOM 2727 C C . TYR A 1 353 ? -5.655 -9.244 5.928 1.00 97.25 353 TYR A C 1
ATOM 2729 O O . TYR A 1 353 ? -6.198 -10.190 5.308 1.00 97.25 353 TYR A O 1
#

Foldseek 3Di:
DDDDDAQEDEWEDQFQQLQQLLCVLLVWAWDDDHRPGQKTWTDQDNHIYIYGYDNATDADDDEAEHEDPDAQVSVVSCVVSVFDWPDHWDQDPVQKTWTWGAGPRGHIYMYIHGHPVVVLLVVLQQLFWFWEQFLQCIWIQGLVAIDFDNAPVVVCVVSVGQAYEYQEFWFAAAQAQAFLQLVLLLVLQDDPCSPQSDGHAHPQLLPAPDQVRSQVRSCVRHVGGDDPVNVVCSVVNVSVHVVCLVDPPVLVHYAYAWLQCLLCVLVVSHGDPDDCPDPVNLVSLLVSLCVPSNNCRLVRNDVVDDCSRGNSSRSSSRSSRSSQRSCVSVVNKQKRVNDFDHHPSRITRIHID